Protein AF-A0A1G6Y1T8-F1 (afdb_monomer_lite)

Foldseek 3Di:
DPPVVVVVVVVVVVVVVVVVVVCVVVQVFWDKFKKKKKWWADPLDIDIDMDSDLLVVLVVCLVCLLVLIQIFAMDMDIDTHGPDPPCVVVVNVVRRVVVVVVCVVQDDSVLRVLLSVLSPQFADQQCLVVLVVLVVVCVVPLDPQSLQLSLQLLSLLVSLSHRHPVSSVVVNVVSVVSCVVNVVPFDDDDPQKAKKKKKWKDAVPDPDIDMDMDSDNSVRVSVVLVCLLVRIDMRGIGMHMDGHDPPDDPVVVVVVVVVVNCVSCDPVVVVSSVVSLPGQHSRDPVSLVVSCVVRDHPSSNSSSSSSCSSNND

Organism: Peptococcus niger (NCBI:txid2741)

pLDDT: mean 87.47, std 12.53, range [40.31, 98.25]

Structure (mmCIF, N/CA/C/O backbone):
data_AF-A0A1G6Y1T8-F1
#
_entry.id   AF-A0A1G6Y1T8-F1
#
loop_
_atom_site.group_PDB
_atom_site.id
_atom_site.type_symbol
_atom_site.label_atom_id
_atom_site.label_alt_id
_atom_site.label_comp_id
_atom_site.label_asym_id
_atom_site.label_entity_id
_atom_site.label_seq_id
_atom_site.pdbx_PDB_ins_code
_atom_site.Cartn_x
_atom_site.Cartn_y
_atom_site.Cartn_z
_atom_site.occupancy
_atom_site.B_iso_or_equiv
_atom_site.auth_seq_id
_atom_site.auth_comp_id
_atom_site.auth_asym_id
_atom_site.auth_atom_id
_atom_site.pdbx_PDB_model_num
ATOM 1 N N . MET A 1 1 ? 8.080 4.596 -53.808 1.00 42.91 1 MET A N 1
ATOM 2 C CA . MET A 1 1 ? 7.526 5.948 -53.547 1.00 42.91 1 MET A CA 1
ATOM 3 C C . MET A 1 1 ? 6.924 6.085 -52.141 1.00 42.91 1 MET A C 1
ATOM 5 O O . MET A 1 1 ? 6.236 7.057 -51.889 1.00 42.91 1 MET A O 1
ATOM 9 N N . THR A 1 2 ? 7.210 5.172 -51.208 1.00 45.62 2 THR A N 1
ATOM 10 C CA . THR A 1 2 ? 6.622 5.144 -49.854 1.00 45.62 2 THR A CA 1
ATOM 11 C C . THR A 1 2 ? 7.546 5.690 -48.757 1.00 45.62 2 THR A C 1
ATOM 13 O O . THR A 1 2 ? 7.057 6.113 -47.715 1.00 45.62 2 THR A O 1
ATOM 16 N N . ASP A 1 3 ? 8.859 5.780 -48.995 1.00 41.22 3 ASP A N 1
ATOM 17 C CA . ASP A 1 3 ? 9.805 6.279 -47.981 1.00 41.22 3 ASP A CA 1
ATOM 18 C C . ASP A 1 3 ? 9.768 7.799 -47.796 1.00 41.22 3 ASP A C 1
ATOM 20 O O . ASP A 1 3 ? 9.971 8.282 -46.685 1.00 41.22 3 ASP A O 1
ATOM 24 N N . SER A 1 4 ? 9.457 8.564 -48.850 1.00 40.84 4 SER A N 1
ATOM 25 C CA . SER A 1 4 ? 9.482 10.033 -48.818 1.00 40.84 4 SER A CA 1
ATOM 26 C C . SER A 1 4 ? 8.299 10.665 -48.083 1.00 40.84 4 SER A C 1
ATOM 28 O O . SER A 1 4 ? 8.416 11.799 -47.633 1.00 40.84 4 SER A O 1
ATOM 30 N N . GLU A 1 5 ? 7.160 9.975 -47.962 1.00 40.31 5 GLU A N 1
ATOM 31 C CA . GLU A 1 5 ? 6.001 10.467 -47.195 1.00 40.31 5 GLU A CA 1
ATOM 32 C C . GLU A 1 5 ? 6.142 10.171 -45.698 1.00 40.31 5 GLU A C 1
ATOM 34 O O . GLU A 1 5 ? 5.844 11.039 -44.877 1.00 40.31 5 GLU A O 1
ATOM 39 N N . SER A 1 6 ? 6.708 9.011 -45.336 1.00 46.09 6 SER A N 1
ATOM 40 C CA . SER A 1 6 ? 6.996 8.651 -43.941 1.00 46.09 6 SER A CA 1
ATOM 41 C C . SER A 1 6 ? 8.039 9.578 -43.303 1.00 46.09 6 SER A C 1
ATOM 43 O O . SER A 1 6 ? 7.875 9.985 -42.154 1.00 46.09 6 SER A O 1
ATOM 45 N N . THR A 1 7 ? 9.088 9.975 -44.039 1.00 43.72 7 THR A N 1
ATOM 46 C CA . THR A 1 7 ? 10.083 10.946 -43.533 1.00 43.72 7 THR A CA 1
ATOM 47 C C . THR A 1 7 ? 9.497 12.352 -43.399 1.00 43.72 7 THR A C 1
ATOM 49 O O . THR A 1 7 ? 9.837 13.077 -42.467 1.00 43.72 7 THR A O 1
ATOM 52 N N . ARG A 1 8 ? 8.589 12.749 -44.301 1.00 42.28 8 ARG A N 1
ATOM 53 C CA . ARG A 1 8 ? 7.951 14.078 -44.282 1.00 42.28 8 ARG A CA 1
ATOM 54 C C . ARG A 1 8 ? 6.924 14.222 -43.159 1.00 42.28 8 ARG A C 1
ATOM 56 O O . ARG A 1 8 ? 6.782 15.322 -42.634 1.00 42.28 8 ARG A O 1
ATOM 63 N N . SER A 1 9 ? 6.236 13.136 -42.793 1.00 48.56 9 SER A N 1
ATOM 64 C CA . SER A 1 9 ? 5.359 13.089 -41.616 1.00 48.56 9 SER A CA 1
ATOM 65 C C . SER A 1 9 ? 6.170 13.205 -40.325 1.00 48.56 9 SER A C 1
ATOM 67 O O . SER A 1 9 ? 5.891 14.086 -39.521 1.00 48.56 9 SER A O 1
ATOM 69 N N . GLY A 1 10 ? 7.254 12.430 -40.184 1.00 52.09 10 GLY A N 1
ATOM 70 C CA . GLY A 1 10 ? 8.127 12.504 -39.005 1.00 52.09 10 GLY A CA 1
ATOM 71 C C . GLY A 1 10 ? 8.791 13.875 -38.812 1.00 52.09 10 GLY A C 1
ATOM 72 O O . GLY A 1 10 ? 8.912 14.347 -37.688 1.00 52.09 10 GLY A O 1
ATOM 73 N N . LEU A 1 11 ? 9.163 14.566 -39.898 1.00 54.12 11 LEU A N 1
ATOM 74 C CA . LEU A 1 11 ? 9.705 15.933 -39.834 1.00 54.12 11 LEU A CA 1
ATOM 75 C C . LEU A 1 11 ? 8.655 16.979 -39.420 1.00 54.12 11 LEU A C 1
ATOM 77 O O . LEU A 1 11 ? 8.997 17.941 -38.734 1.00 54.12 11 LEU A O 1
ATOM 81 N N . LYS A 1 12 ? 7.387 16.799 -39.815 1.00 56.16 12 LYS A N 1
ATOM 82 C CA . LYS A 1 12 ? 6.279 17.662 -39.379 1.00 56.16 12 LYS A CA 1
ATOM 83 C C . LYS A 1 12 ? 5.944 17.449 -37.907 1.00 56.16 12 LYS A C 1
ATOM 85 O O . LYS A 1 12 ? 5.754 18.432 -37.203 1.00 56.16 12 LYS A O 1
ATOM 90 N N . ASP A 1 13 ? 5.936 16.206 -37.437 1.00 53.34 13 ASP A N 1
ATOM 91 C CA . ASP A 1 13 ? 5.654 15.892 -36.032 1.00 53.34 13 ASP A CA 1
ATOM 92 C C . ASP A 1 13 ? 6.750 16.431 -35.099 1.00 53.34 13 ASP A C 1
ATOM 94 O O . ASP A 1 13 ? 6.451 16.954 -34.026 1.00 53.34 13 ASP A O 1
ATOM 98 N N . VAL A 1 14 ? 8.017 16.397 -35.531 1.00 66.38 14 VAL A N 1
ATOM 99 C CA . VAL A 1 14 ? 9.135 17.017 -34.797 1.00 66.38 14 VAL A CA 1
ATOM 100 C C . VAL A 1 14 ? 9.013 18.543 -34.767 1.00 66.38 14 VAL A C 1
ATOM 102 O O . VAL A 1 14 ? 9.241 19.144 -33.721 1.00 66.38 14 VAL A O 1
ATOM 105 N N . ALA A 1 15 ? 8.622 19.175 -35.878 1.00 64.75 15 ALA A N 1
ATOM 106 C CA . ALA A 1 15 ? 8.394 20.620 -35.919 1.00 64.75 15 ALA A CA 1
ATOM 107 C C . ALA A 1 15 ? 7.234 21.039 -34.999 1.00 64.75 15 ALA A C 1
ATOM 109 O O . ALA A 1 15 ? 7.406 21.938 -34.187 1.00 64.75 15 ALA A O 1
ATOM 110 N N . ILE A 1 16 ? 6.107 20.319 -35.037 1.00 65.50 16 ILE A N 1
ATOM 111 C CA . ILE A 1 16 ? 4.958 20.555 -34.148 1.00 65.50 16 ILE A CA 1
ATOM 112 C C . ILE A 1 16 ? 5.350 20.353 -32.677 1.00 65.50 16 ILE A C 1
ATOM 114 O O . ILE A 1 16 ? 4.952 21.136 -31.822 1.00 65.50 16 ILE A O 1
ATOM 118 N N . THR A 1 17 ? 6.156 19.333 -32.367 1.00 62.06 17 THR A N 1
ATOM 119 C CA . THR A 1 17 ? 6.634 19.085 -30.997 1.00 62.06 17 THR A CA 1
ATOM 120 C C . THR A 1 17 ? 7.538 20.217 -30.505 1.00 62.06 17 THR A C 1
ATOM 122 O O . THR A 1 17 ? 7.376 20.674 -29.376 1.00 62.06 17 THR A O 1
ATOM 125 N N . ASN A 1 18 ? 8.447 20.708 -31.353 1.00 68.69 18 ASN A N 1
ATOM 126 C CA . ASN A 1 18 ? 9.307 21.845 -31.024 1.00 68.69 18 ASN A CA 1
ATOM 127 C C . ASN A 1 18 ? 8.507 23.141 -30.850 1.00 68.69 18 ASN A C 1
ATOM 129 O O . ASN A 1 18 ? 8.784 23.891 -29.919 1.00 68.69 18 ASN A O 1
ATOM 133 N N . ASP A 1 19 ? 7.498 23.382 -31.688 1.00 70.50 19 ASP A N 1
ATOM 134 C CA . ASP A 1 19 ? 6.621 24.548 -31.567 1.00 70.50 19 ASP A CA 1
ATOM 135 C C . ASP A 1 19 ? 5.799 24.483 -30.268 1.00 70.50 19 ASP A C 1
ATOM 137 O O . ASP A 1 19 ? 5.711 25.472 -29.548 1.00 70.50 19 ASP A O 1
ATOM 141 N N . ILE A 1 20 ? 5.270 23.309 -29.896 1.00 67.31 20 ILE A N 1
ATOM 142 C CA . ILE A 1 20 ? 4.578 23.101 -28.610 1.00 67.31 20 ILE A CA 1
ATOM 143 C C . ILE A 1 20 ? 5.531 23.321 -27.428 1.00 67.31 20 ILE A C 1
ATOM 145 O O . ILE A 1 20 ? 5.139 23.946 -26.442 1.00 67.31 20 ILE A O 1
ATOM 149 N N . MET A 1 21 ? 6.780 22.849 -27.517 1.00 64.56 21 MET A N 1
ATOM 150 C CA . MET A 1 21 ? 7.798 23.091 -26.490 1.00 64.56 21 MET A CA 1
ATOM 151 C C . MET A 1 21 ? 8.123 24.582 -26.360 1.00 64.56 21 MET A C 1
ATOM 153 O O . MET A 1 21 ? 8.099 25.101 -25.249 1.00 64.56 21 MET A O 1
ATOM 157 N N . GLN A 1 22 ? 8.323 25.295 -27.472 1.00 69.38 22 GLN A N 1
ATOM 158 C CA . GLN A 1 22 ? 8.552 26.744 -27.462 1.00 69.38 22 GLN A CA 1
ATOM 159 C C . GLN A 1 22 ? 7.346 27.515 -26.916 1.00 69.38 22 GLN A C 1
ATOM 161 O O . GLN A 1 22 ? 7.511 28.432 -26.118 1.00 69.38 22 GLN A O 1
ATOM 166 N N . MET A 1 23 ? 6.122 27.131 -27.286 1.00 68.00 23 MET A N 1
ATOM 167 C CA . MET A 1 23 ? 4.901 27.722 -26.730 1.00 68.00 23 MET A CA 1
ATOM 168 C C . MET A 1 23 ? 4.791 27.465 -25.220 1.00 68.00 23 MET A C 1
ATOM 170 O O . MET A 1 23 ? 4.413 28.365 -24.470 1.00 68.00 23 MET A O 1
ATOM 174 N N . SER A 1 24 ? 5.174 26.274 -24.756 1.00 62.81 24 SER A N 1
ATOM 175 C CA . SER A 1 24 ? 5.255 25.955 -23.328 1.00 62.81 24 SER A CA 1
ATOM 176 C C . SER A 1 24 ? 6.300 26.808 -22.602 1.00 62.81 24 SER A C 1
ATOM 178 O O . SER A 1 24 ? 6.004 27.325 -21.528 1.00 62.81 24 SER A O 1
ATOM 180 N N . GLU A 1 25 ? 7.488 27.000 -23.184 1.00 64.50 25 GLU A N 1
ATOM 181 C CA . GLU A 1 25 ? 8.549 27.870 -22.645 1.00 64.50 25 GLU A CA 1
ATOM 182 C C . GLU A 1 25 ? 8.131 29.348 -22.606 1.00 64.50 25 GLU A C 1
ATOM 184 O O . GLU A 1 25 ? 8.515 30.080 -21.698 1.00 64.50 25 GLU A O 1
ATOM 189 N N . MET A 1 26 ? 7.306 29.785 -23.561 1.00 67.69 26 MET A N 1
ATOM 190 C CA . MET A 1 26 ? 6.745 31.140 -23.626 1.00 67.69 26 MET A CA 1
ATOM 191 C C . MET A 1 26 ? 5.519 31.347 -22.720 1.00 67.69 26 MET A C 1
ATOM 193 O O . MET A 1 26 ? 4.940 32.433 -22.723 1.00 67.69 26 MET A O 1
ATOM 197 N N . GLY A 1 27 ? 5.100 30.329 -21.963 1.00 63.00 27 GLY A N 1
ATOM 198 C CA . GLY A 1 27 ? 3.990 30.432 -21.018 1.00 63.00 27 GLY A CA 1
ATOM 199 C C . GLY A 1 27 ? 2.595 30.453 -21.647 1.00 63.00 27 GLY A C 1
ATOM 200 O O . GLY A 1 27 ? 1.655 30.940 -21.027 1.00 63.00 27 GLY A O 1
ATOM 201 N N . PHE A 1 28 ? 2.431 29.914 -22.862 1.00 66.44 28 PHE A N 1
ATOM 202 C CA . PHE A 1 28 ? 1.119 29.835 -23.527 1.00 66.44 28 PHE A CA 1
ATOM 203 C C . PHE A 1 28 ? 0.142 28.857 -22.866 1.00 66.44 28 PHE A C 1
ATOM 205 O O . PHE A 1 28 ? -1.053 28.904 -23.161 1.00 66.44 28 PHE A O 1
ATOM 212 N N . PHE A 1 29 ? 0.636 27.961 -22.012 1.00 76.25 29 PHE A N 1
ATOM 213 C CA . PHE A 1 29 ? -0.172 26.965 -21.322 1.00 76.25 29 PHE A CA 1
ATOM 214 C C . PHE A 1 29 ? -0.107 27.182 -19.818 1.00 76.25 29 PHE A C 1
ATOM 216 O O . PHE A 1 29 ? 0.971 27.424 -19.273 1.00 76.25 29 PHE A O 1
ATOM 223 N N . ASP A 1 30 ? -1.256 27.045 -19.162 1.00 82.06 30 ASP A N 1
ATOM 224 C CA . ASP A 1 30 ? -1.315 26.981 -17.709 1.00 82.06 30 ASP A CA 1
ATOM 225 C C . ASP A 1 30 ? -0.528 25.762 -17.207 1.00 82.06 30 ASP A C 1
ATOM 227 O O . ASP A 1 30 ? -0.592 24.669 -17.783 1.00 82.06 30 ASP A O 1
ATOM 231 N N . LEU A 1 31 ? 0.195 25.939 -16.104 1.00 84.94 31 LEU A N 1
ATOM 232 C CA . LEU A 1 31 ? 0.834 24.846 -15.385 1.00 84.94 31 LEU A CA 1
ATOM 233 C C . LEU A 1 31 ? -0.221 24.119 -14.551 1.00 84.94 31 LEU A C 1
ATOM 235 O O . LEU A 1 31 ? -0.978 24.740 -13.803 1.00 84.94 31 LEU A O 1
ATOM 239 N N . LEU A 1 32 ? -0.258 22.792 -14.663 1.00 88.88 32 LEU A N 1
ATOM 240 C CA . LEU A 1 32 ? -1.085 21.941 -13.814 1.00 88.88 32 LEU A CA 1
ATOM 241 C C . LEU A 1 32 ? -0.298 21.539 -12.567 1.00 88.88 32 LEU A C 1
ATOM 243 O O . LEU A 1 32 ? 0.546 20.645 -12.616 1.00 88.88 32 LEU A O 1
ATOM 247 N N . LEU A 1 33 ? -0.634 22.149 -11.440 1.00 92.88 33 LEU A N 1
ATOM 248 C CA . LEU A 1 33 ? -0.165 21.734 -10.127 1.00 92.88 33 LEU A CA 1
ATOM 249 C C . LEU A 1 33 ? -1.035 20.605 -9.589 1.00 92.88 33 LEU A C 1
ATOM 251 O O . LEU A 1 33 ? -2.250 20.579 -9.805 1.00 92.88 33 LEU A O 1
ATOM 255 N N . THR A 1 34 ? -0.423 19.669 -8.868 1.00 93.00 34 THR A N 1
ATOM 256 C CA . THR A 1 34 ? -1.141 18.608 -8.155 1.00 93.00 34 THR A CA 1
ATOM 257 C C . THR A 1 34 ? -0.577 18.460 -6.748 1.00 93.00 34 THR A C 1
ATOM 259 O O . THR A 1 34 ? 0.636 18.491 -6.563 1.00 93.00 34 THR A O 1
ATOM 262 N N . ALA A 1 35 ? -1.448 18.273 -5.762 1.00 94.94 35 ALA A N 1
ATOM 263 C CA . ALA A 1 35 ? -1.074 17.907 -4.402 1.00 94.94 35 ALA A CA 1
ATOM 264 C C . ALA A 1 35 ? -1.857 16.670 -3.966 1.00 94.94 35 ALA A C 1
ATOM 266 O O . ALA A 1 35 ? -3.018 16.485 -4.344 1.00 94.94 35 ALA A O 1
ATOM 267 N N . TYR A 1 36 ? -1.210 15.835 -3.164 1.00 94.94 36 TYR A N 1
ATOM 268 C CA . TYR A 1 36 ? -1.743 14.591 -2.632 1.00 94.94 36 TYR A CA 1
ATOM 269 C C . TYR A 1 36 ? -1.651 14.624 -1.111 1.00 94.94 36 TYR A C 1
ATOM 271 O O . TYR A 1 36 ? -0.655 15.098 -0.571 1.00 94.94 36 TYR A O 1
ATOM 279 N N . GLY A 1 37 ? -2.674 14.122 -0.426 1.00 95.31 37 GLY A N 1
ATOM 280 C CA . GLY A 1 37 ? -2.779 14.165 1.025 1.00 95.31 37 GLY A CA 1
ATOM 281 C C . GLY A 1 37 ? -3.301 12.862 1.615 1.00 95.31 37 GLY A C 1
ATOM 282 O O . GLY A 1 37 ? -4.177 12.217 1.042 1.00 95.31 37 GLY A O 1
ATOM 283 N N . THR A 1 38 ? -2.780 12.488 2.779 1.00 95.56 38 THR A N 1
ATOM 284 C CA . THR A 1 38 ? -3.321 11.426 3.635 1.00 95.56 38 THR A CA 1
ATOM 285 C C . THR A 1 38 ? -3.239 11.859 5.093 1.00 95.56 38 THR A C 1
ATOM 287 O O . THR A 1 38 ? -2.366 12.642 5.469 1.00 95.56 38 THR A O 1
ATOM 290 N N . ALA A 1 39 ? -4.103 11.306 5.936 1.00 96.50 39 ALA A N 1
ATOM 291 C CA . ALA A 1 39 ? -4.056 11.511 7.376 1.00 96.50 39 ALA A CA 1
ATOM 292 C C . ALA A 1 39 ? -3.884 10.184 8.115 1.00 96.50 39 ALA A C 1
ATOM 294 O O . ALA A 1 39 ? -4.236 9.131 7.587 1.00 96.50 39 ALA A O 1
ATOM 295 N N . TYR A 1 40 ? -3.352 10.223 9.332 1.00 96.62 40 TYR A N 1
ATOM 296 C CA . TYR A 1 40 ? -3.288 9.079 10.241 1.00 96.62 40 TYR A CA 1
ATOM 297 C C . TYR A 1 40 ? -3.267 9.560 11.695 1.00 96.62 40 TYR A C 1
ATOM 299 O O . TYR A 1 40 ? -3.030 10.735 11.967 1.00 96.62 40 TYR A O 1
ATOM 307 N N . VAL A 1 41 ? -3.544 8.653 12.631 1.00 96.19 41 VAL A N 1
ATOM 308 C CA . VAL A 1 41 ? -3.494 8.951 14.068 1.00 96.19 41 VAL A CA 1
ATOM 309 C C . VAL A 1 41 ? -2.082 8.704 14.587 1.00 96.19 41 VAL A C 1
ATOM 311 O O . VAL A 1 41 ? -1.537 7.622 14.381 1.00 96.19 41 VAL A O 1
ATOM 314 N N . GLU A 1 42 ? -1.510 9.680 15.286 1.00 94.00 42 GLU A N 1
ATOM 315 C CA . GLU A 1 42 ? -0.188 9.597 15.912 1.00 94.00 42 GLU A CA 1
ATOM 316 C C . GLU A 1 42 ? -0.186 10.392 17.218 1.00 94.00 42 GLU A C 1
ATOM 318 O O . GLU A 1 42 ? -0.617 11.542 17.239 1.00 94.00 42 GLU A O 1
ATOM 323 N N . ASN A 1 43 ? 0.302 9.792 18.310 1.00 85.75 43 ASN A N 1
ATOM 324 C CA . ASN A 1 43 ? 0.393 10.439 19.628 1.00 85.75 43 ASN A CA 1
ATOM 325 C C . ASN A 1 43 ? -0.923 11.132 20.060 1.00 85.75 43 ASN A C 1
ATOM 327 O O . ASN A 1 43 ? -0.912 12.296 20.453 1.00 85.75 43 ASN A O 1
ATOM 331 N N . ASP A 1 44 ? -2.062 10.440 19.919 1.00 84.12 44 ASP A N 1
ATOM 332 C CA . ASP A 1 44 ? -3.432 10.935 20.173 1.00 84.12 44 ASP A CA 1
ATOM 333 C C . ASP A 1 44 ? -3.918 12.112 19.295 1.00 84.12 44 ASP A C 1
ATOM 335 O O . ASP A 1 44 ? -5.069 12.553 19.419 1.00 84.12 44 ASP A O 1
ATOM 339 N N . GLY A 1 45 ? -3.084 12.589 18.370 1.00 92.81 45 GLY A N 1
ATOM 340 C CA . GLY A 1 45 ? -3.394 13.613 17.377 1.00 92.81 45 GLY A CA 1
ATOM 341 C C . GLY A 1 45 ? -3.646 13.046 15.978 1.00 92.81 45 GLY A C 1
ATOM 342 O O . GLY A 1 45 ? -3.455 11.857 15.719 1.00 92.81 45 GLY A O 1
ATOM 343 N N . ILE A 1 46 ? -4.082 13.918 15.065 1.00 95.44 46 ILE A N 1
ATOM 344 C CA . ILE A 1 46 ? -4.166 13.611 13.631 1.00 95.44 46 ILE A CA 1
ATOM 345 C C . ILE A 1 46 ? -2.963 14.245 12.938 1.00 95.44 46 ILE A C 1
ATOM 347 O O . ILE A 1 46 ? -2.826 15.469 12.930 1.00 95.44 46 ILE A O 1
ATOM 351 N N . SER A 1 47 ? -2.118 13.405 12.351 1.00 96.56 47 SER A N 1
ATOM 352 C CA . SER A 1 47 ? -1.005 13.810 11.498 1.00 96.56 47 SER A CA 1
ATOM 353 C C . SER A 1 47 ? -1.473 13.845 10.044 1.00 96.56 47 SER A C 1
ATOM 355 O O . SER A 1 47 ? -2.117 12.907 9.569 1.00 96.56 47 SER A O 1
ATOM 357 N N . TYR A 1 48 ? -1.134 14.919 9.330 1.00 95.69 48 TYR A N 1
ATOM 358 C CA . TYR A 1 48 ? -1.433 15.099 7.909 1.00 95.69 48 TYR A CA 1
ATOM 359 C C . TYR A 1 48 ? -0.129 15.068 7.120 1.00 95.69 48 TYR A C 1
ATOM 361 O O . TYR A 1 48 ? 0.792 15.831 7.404 1.00 95.69 48 TYR A O 1
ATOM 369 N N . LEU A 1 49 ? -0.060 14.194 6.122 1.00 96.00 49 LEU A N 1
ATOM 370 C CA . LEU A 1 49 ? 1.042 14.137 5.171 1.00 96.00 49 LEU A CA 1
ATOM 371 C C . LEU A 1 49 ? 0.547 14.657 3.835 1.00 96.00 49 LEU A C 1
ATOM 373 O O . LEU A 1 49 ? -0.439 14.148 3.304 1.00 96.00 49 LEU A O 1
ATOM 377 N N . VAL A 1 50 ? 1.248 15.654 3.307 1.00 96.31 50 VAL A N 1
ATOM 378 C CA . VAL A 1 50 ? 0.945 16.282 2.025 1.00 96.31 50 VAL A CA 1
ATOM 379 C C . VAL A 1 50 ? 2.205 16.310 1.172 1.00 96.31 50 VAL A C 1
ATOM 381 O O . VAL A 1 50 ? 3.302 16.519 1.687 1.00 96.31 50 VAL A O 1
ATOM 384 N N . SER A 1 51 ? 2.059 16.058 -0.126 1.00 94.94 51 SER A N 1
ATOM 385 C CA . SER A 1 51 ? 3.156 16.164 -1.082 1.00 94.94 51 SER A CA 1
ATOM 386 C C . SER A 1 51 ? 2.650 16.430 -2.495 1.00 94.94 51 SER A C 1
ATOM 388 O O . SER A 1 51 ? 1.645 15.859 -2.920 1.00 94.94 51 SER A O 1
ATOM 390 N N . ALA A 1 52 ? 3.404 17.208 -3.267 1.00 93.44 52 ALA A N 1
ATOM 391 C CA . ALA A 1 52 ? 3.299 17.267 -4.723 1.00 93.44 52 ALA A CA 1
ATOM 392 C C . ALA A 1 52 ? 3.644 15.929 -5.409 1.00 93.44 52 ALA A C 1
ATOM 394 O O . ALA A 1 52 ? 3.214 15.658 -6.532 1.00 93.44 52 ALA A O 1
ATOM 395 N N . ASN A 1 53 ? 4.425 15.070 -4.742 1.00 92.25 53 ASN A N 1
ATOM 396 C CA . ASN A 1 53 ? 4.910 13.812 -5.291 1.00 92.25 53 ASN A CA 1
ATOM 397 C C . ASN A 1 53 ? 4.135 12.615 -4.719 1.00 92.25 53 ASN A C 1
ATOM 399 O O . ASN A 1 53 ? 4.424 12.117 -3.629 1.00 92.25 53 ASN A O 1
ATOM 403 N N . ASN A 1 54 ? 3.179 12.105 -5.499 1.00 89.62 54 ASN A N 1
ATOM 404 C CA . ASN A 1 54 ? 2.382 10.944 -5.099 1.00 89.62 54 ASN A CA 1
ATOM 405 C C . ASN A 1 54 ? 3.222 9.679 -4.874 1.00 89.62 54 ASN A C 1
ATOM 407 O O . ASN A 1 54 ? 2.843 8.828 -4.077 1.00 89.62 54 ASN A O 1
ATOM 411 N N . ASP A 1 55 ? 4.348 9.533 -5.574 1.00 87.94 55 ASP A N 1
ATOM 412 C CA . ASP A 1 55 ? 5.189 8.342 -5.467 1.00 87.94 55 ASP A CA 1
ATOM 413 C C . ASP A 1 55 ? 5.809 8.232 -4.069 1.00 87.94 55 ASP A C 1
ATOM 415 O O . ASP A 1 55 ? 5.714 7.192 -3.412 1.00 87.94 55 ASP A O 1
ATOM 419 N N . ILE A 1 56 ? 6.334 9.365 -3.593 1.00 91.00 56 ILE A N 1
ATOM 420 C CA . ILE A 1 56 ? 6.863 9.539 -2.239 1.00 91.00 56 ILE A CA 1
ATOM 421 C C . ILE A 1 56 ? 5.744 9.343 -1.209 1.00 91.00 56 ILE A C 1
ATOM 423 O O . ILE A 1 56 ? 5.928 8.613 -0.235 1.00 91.00 56 ILE A O 1
ATOM 427 N N . LEU A 1 57 ? 4.562 9.933 -1.430 1.00 93.06 57 LEU A N 1
ATOM 428 C CA . LEU A 1 57 ? 3.427 9.771 -0.514 1.00 93.06 57 LEU A CA 1
ATO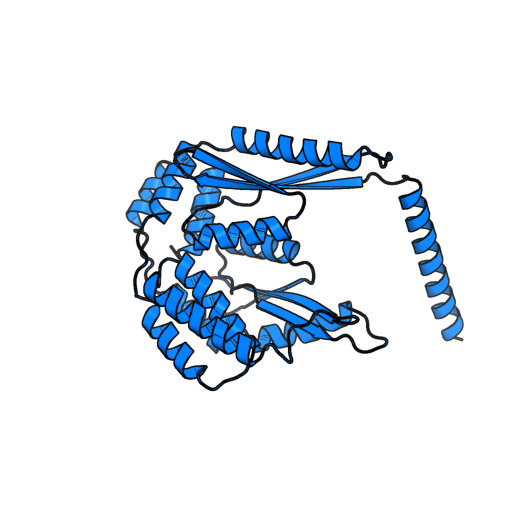M 429 C C . LEU A 1 57 ? 3.031 8.293 -0.357 1.00 93.06 57 LEU A C 1
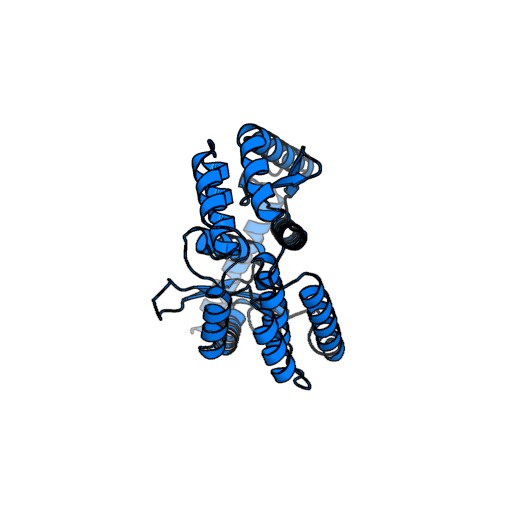ATOM 431 O O . LEU A 1 57 ? 2.863 7.810 0.763 1.00 93.06 57 LEU A O 1
ATOM 435 N N . CYS A 1 58 ? 2.939 7.558 -1.467 1.00 89.81 58 CYS A N 1
ATOM 436 C CA . CYS A 1 58 ? 2.604 6.136 -1.467 1.00 89.81 58 CYS A CA 1
ATOM 437 C C . CYS A 1 58 ? 3.648 5.286 -0.718 1.00 89.81 58 CYS A C 1
ATOM 439 O O . CYS A 1 58 ? 3.280 4.350 -0.003 1.00 89.81 58 CYS A O 1
ATOM 441 N N . GLU A 1 59 ? 4.941 5.609 -0.839 1.00 90.81 59 GLU A N 1
ATOM 442 C CA . GLU A 1 59 ? 6.014 4.960 -0.066 1.00 90.81 59 GLU A CA 1
ATOM 443 C C . GLU A 1 59 ? 5.863 5.192 1.435 1.00 90.81 59 GLU A C 1
ATOM 445 O O . GLU A 1 59 ? 5.899 4.235 2.215 1.00 90.81 59 GLU A O 1
ATOM 450 N N . TYR A 1 60 ? 5.618 6.439 1.843 1.00 94.31 60 TYR A N 1
ATOM 451 C CA . TYR A 1 60 ? 5.367 6.762 3.245 1.00 94.31 60 TYR A CA 1
ATOM 452 C C . TYR A 1 60 ? 4.137 6.035 3.789 1.00 94.31 60 TYR A C 1
ATOM 454 O O . TYR A 1 60 ? 4.185 5.503 4.896 1.00 94.31 60 TYR A O 1
ATOM 462 N N . MET A 1 61 ? 3.054 5.939 3.016 1.00 93.62 61 MET A N 1
ATOM 463 C CA . MET A 1 61 ? 1.848 5.217 3.432 1.00 93.62 61 MET A CA 1
ATOM 464 C C . MET A 1 61 ? 2.097 3.722 3.654 1.00 93.62 61 MET A C 1
ATOM 466 O O . MET A 1 61 ? 1.586 3.155 4.619 1.00 93.62 61 MET A O 1
ATOM 470 N N . MET A 1 62 ? 2.885 3.073 2.792 1.00 91.69 62 MET A N 1
ATOM 471 C CA . MET A 1 62 ? 3.312 1.683 3.004 1.00 91.69 62 MET A CA 1
ATOM 472 C C . MET A 1 62 ? 4.136 1.540 4.285 1.00 91.69 62 MET A C 1
ATOM 474 O O . MET A 1 62 ? 3.836 0.673 5.105 1.00 91.69 62 MET A O 1
ATOM 478 N N . ALA A 1 63 ? 5.103 2.432 4.510 1.00 94.94 63 ALA A N 1
ATOM 479 C CA . ALA A 1 63 ? 5.919 2.421 5.722 1.00 94.94 63 ALA A CA 1
ATOM 480 C C . ALA A 1 63 ? 5.093 2.671 6.999 1.00 94.94 63 ALA A C 1
ATOM 482 O O . ALA A 1 63 ? 5.363 2.075 8.040 1.00 94.94 63 ALA A O 1
ATOM 483 N N . LEU A 1 64 ? 4.070 3.529 6.935 1.00 96.06 64 LEU A N 1
ATOM 484 C CA . LEU A 1 64 ? 3.138 3.762 8.039 1.00 96.06 64 LEU A CA 1
ATOM 485 C C . LEU A 1 64 ? 2.324 2.508 8.368 1.00 96.06 64 LEU A C 1
ATOM 487 O O . LEU A 1 64 ? 2.232 2.135 9.535 1.00 96.06 64 LEU A O 1
ATOM 491 N N . ARG A 1 65 ? 1.780 1.830 7.351 1.00 95.00 65 ARG A N 1
ATOM 492 C CA . ARG A 1 65 ? 1.027 0.577 7.529 1.00 95.00 65 ARG A CA 1
ATOM 493 C C . ARG A 1 65 ? 1.892 -0.516 8.142 1.00 95.00 65 ARG A C 1
ATOM 495 O O . ARG A 1 65 ? 1.447 -1.208 9.051 1.00 95.00 65 ARG A O 1
ATOM 502 N N . GLU A 1 66 ? 3.141 -0.625 7.699 1.00 94.88 66 GLU A N 1
ATOM 503 C CA . GLU A 1 66 ? 4.116 -1.545 8.286 1.00 94.88 66 GLU A CA 1
ATOM 504 C C . GLU A 1 66 ? 4.398 -1.225 9.767 1.00 94.88 66 GLU A C 1
ATOM 506 O O . GLU A 1 66 ? 4.563 -2.123 10.583 1.00 94.88 66 GLU A O 1
ATOM 511 N N . LYS A 1 67 ? 4.384 0.051 10.160 1.00 94.75 67 LYS A N 1
ATOM 512 C CA . LYS A 1 67 ? 4.507 0.467 11.568 1.00 94.75 67 LYS A CA 1
ATOM 513 C C . LYS A 1 67 ? 3.214 0.304 12.383 1.00 94.75 67 LYS A C 1
ATOM 515 O O . LYS A 1 67 ? 3.197 0.671 13.552 1.00 94.75 67 LYS A O 1
ATOM 520 N N . GLY A 1 68 ? 2.142 -0.224 11.790 1.00 93.88 68 GLY A N 1
ATOM 521 C CA . GLY A 1 68 ? 0.853 -0.423 12.456 1.00 93.88 68 GLY A CA 1
ATOM 522 C C . GLY A 1 68 ? -0.064 0.804 12.460 1.00 93.88 68 GLY A C 1
ATOM 523 O O . GLY A 1 68 ? -1.098 0.781 13.122 1.00 93.88 68 GLY A O 1
ATOM 524 N N . PHE A 1 69 ? 0.267 1.863 11.717 1.00 96.00 69 PHE A N 1
ATOM 525 C CA . PHE A 1 69 ? -0.637 2.997 11.526 1.00 96.00 69 PHE A CA 1
ATOM 526 C C . PHE A 1 69 ? -1.674 2.711 10.438 1.00 96.00 69 PHE A C 1
ATOM 528 O O . PHE A 1 69 ? -1.480 1.872 9.557 1.00 96.00 69 PHE A O 1
ATOM 535 N N . THR A 1 70 ? -2.765 3.476 10.459 1.00 95.38 70 THR A N 1
ATOM 536 C CA . THR A 1 70 ? -3.854 3.376 9.483 1.00 95.38 70 THR A CA 1
ATOM 537 C C . THR A 1 70 ? -4.003 4.666 8.673 1.00 95.38 70 THR A C 1
ATOM 539 O O . THR A 1 70 ? -4.966 5.405 8.898 1.00 95.38 70 THR A O 1
ATOM 542 N N . PRO A 1 71 ? -3.080 4.980 7.736 1.00 95.56 71 PRO A N 1
ATOM 543 C CA . PRO A 1 71 ? -3.270 6.103 6.826 1.00 95.56 71 PRO A CA 1
ATOM 544 C C . PRO A 1 71 ? -4.572 5.975 6.028 1.00 95.56 71 PRO A C 1
ATOM 546 O O . PRO A 1 71 ? -4.930 4.883 5.571 1.00 95.56 71 PRO A O 1
ATOM 549 N N . THR A 1 72 ? -5.281 7.088 5.871 1.00 93.75 72 THR A N 1
ATOM 550 C CA . THR A 1 72 ? -6.511 7.180 5.079 1.00 93.75 72 THR A CA 1
ATOM 551 C C . THR A 1 72 ? -6.246 6.958 3.586 1.00 93.75 72 THR A C 1
ATOM 553 O O . THR A 1 72 ? -5.107 6.799 3.152 1.00 93.75 72 THR A O 1
ATOM 556 N N . SER A 1 73 ? -7.303 6.927 2.771 1.00 88.00 73 SER A N 1
ATOM 557 C CA . SER A 1 73 ? -7.120 6.959 1.312 1.00 88.00 73 SER A CA 1
ATOM 558 C C . SER A 1 73 ? -6.518 8.299 0.878 1.00 88.00 73 SER A C 1
ATOM 560 O O . SER A 1 73 ? -6.760 9.317 1.526 1.00 88.00 73 SER A O 1
ATOM 562 N N . VAL A 1 74 ? -5.762 8.303 -0.223 1.00 89.81 74 VAL A N 1
ATOM 563 C CA . VAL A 1 74 ? -5.181 9.535 -0.773 1.00 89.81 74 VAL A CA 1
ATOM 564 C C . VAL A 1 74 ? -6.283 10.464 -1.286 1.00 89.81 74 VAL A C 1
ATOM 566 O O . VAL A 1 74 ? -7.110 10.072 -2.112 1.00 89.81 74 VAL A O 1
ATOM 569 N N . ILE A 1 75 ? -6.256 11.717 -0.841 1.00 90.69 75 ILE A N 1
ATOM 570 C CA . ILE A 1 75 ? -6.999 12.826 -1.443 1.00 90.69 75 ILE A CA 1
ATOM 571 C C . ILE A 1 75 ? -6.053 13.543 -2.403 1.00 90.69 75 ILE A C 1
ATOM 573 O O . ILE A 1 75 ? -4.892 13.762 -2.077 1.00 90.69 75 ILE A O 1
ATOM 577 N N . SER A 1 76 ? -6.531 13.916 -3.590 1.00 91.94 76 SER A N 1
ATOM 578 C CA . SER A 1 76 ? -5.739 14.667 -4.569 1.00 91.94 76 SER A CA 1
ATOM 579 C C . SER A 1 76 ? -6.456 15.935 -5.011 1.00 91.94 76 SER A C 1
ATOM 581 O O . SER A 1 76 ? -7.658 15.898 -5.295 1.00 91.94 76 SER A O 1
ATOM 583 N N . ARG A 1 77 ? -5.726 17.040 -5.145 1.00 94.19 77 ARG A N 1
ATOM 584 C CA . ARG A 1 77 ? -6.233 18.304 -5.691 1.00 94.19 77 ARG A CA 1
ATOM 585 C C . ARG A 1 77 ? -5.349 18.781 -6.826 1.00 94.19 77 ARG A C 1
ATOM 587 O O . ARG A 1 77 ? -4.139 18.594 -6.796 1.00 94.19 77 ARG A O 1
ATOM 594 N N . GLN A 1 78 ? -5.989 19.373 -7.824 1.00 93.06 78 GLN A N 1
ATOM 595 C CA . GLN A 1 78 ? -5.345 19.915 -9.009 1.00 93.06 78 GLN A CA 1
ATOM 596 C C . GLN A 1 78 ? -5.683 21.394 -9.138 1.00 93.06 78 GLN A C 1
ATOM 598 O O . GLN A 1 78 ? -6.821 21.790 -8.875 1.00 93.06 78 GLN A O 1
ATOM 603 N N . ARG A 1 79 ? -4.704 22.196 -9.550 1.00 91.69 79 ARG A N 1
ATOM 604 C CA . ARG A 1 79 ? -4.867 23.630 -9.795 1.00 91.69 79 ARG A CA 1
ATOM 605 C C . ARG A 1 79 ? -4.141 24.002 -11.077 1.00 91.69 79 ARG A C 1
ATOM 607 O O . ARG A 1 79 ? -2.965 23.694 -11.222 1.00 91.69 79 ARG A O 1
ATOM 614 N N . PHE A 1 80 ? -4.845 24.672 -11.979 1.00 90.69 80 PHE A N 1
ATOM 615 C CA . PHE A 1 80 ? -4.220 25.330 -13.119 1.00 90.69 80 PHE A CA 1
ATOM 616 C C . PHE A 1 80 ? -3.774 26.722 -12.688 1.00 90.69 80 PHE A C 1
ATOM 618 O O . PHE A 1 80 ? -4.572 27.462 -12.109 1.00 90.69 80 PHE A O 1
ATOM 625 N N . ILE A 1 81 ? -2.513 27.056 -12.943 1.00 87.75 81 ILE A N 1
ATOM 626 C CA . ILE A 1 81 ? -1.971 28.394 -12.716 1.00 87.75 81 ILE A CA 1
ATOM 627 C C . ILE A 1 81 ? -1.391 28.943 -14.020 1.00 87.75 81 ILE A C 1
ATOM 629 O O . ILE A 1 81 ? -0.849 28.169 -14.810 1.00 87.75 81 ILE A O 1
ATOM 633 N N . PRO A 1 82 ? -1.435 30.264 -14.243 1.00 84.25 82 PRO A N 1
ATOM 634 C CA . PRO A 1 82 ? -0.688 30.872 -15.333 1.00 84.25 82 PRO A CA 1
ATOM 635 C C . PRO A 1 82 ? 0.802 30.534 -15.216 1.00 84.25 82 PRO A C 1
ATOM 637 O O . PRO A 1 82 ? 1.363 30.575 -14.118 1.00 84.25 82 PRO A O 1
ATOM 640 N N . ASN A 1 83 ? 1.461 30.239 -16.337 1.00 77.94 83 ASN A N 1
ATOM 641 C CA . ASN A 1 83 ? 2.904 29.998 -16.369 1.00 77.94 83 ASN A CA 1
ATOM 642 C C . ASN A 1 83 ? 3.680 31.327 -16.283 1.00 77.94 83 ASN A C 1
ATOM 644 O O . ASN A 1 83 ? 4.240 31.823 -17.261 1.00 77.94 83 ASN A O 1
ATOM 648 N N . LEU A 1 84 ? 3.640 31.943 -15.101 1.00 77.50 84 LEU A N 1
ATOM 649 C CA . LEU A 1 84 ? 4.392 33.144 -14.756 1.00 77.50 84 LEU A CA 1
ATOM 650 C C . LEU A 1 84 ? 5.655 32.741 -13.991 1.00 77.50 84 LEU A C 1
ATOM 652 O O . LEU A 1 84 ? 5.618 31.939 -13.058 1.00 77.50 84 LEU A O 1
ATOM 656 N N . THR A 1 85 ? 6.796 33.311 -14.373 1.00 68.19 85 THR A N 1
ATOM 657 C CA . THR A 1 85 ? 8.080 32.980 -13.749 1.00 68.19 85 THR A CA 1
ATOM 658 C C . THR A 1 85 ? 8.060 33.280 -12.247 1.00 68.19 85 THR A C 1
ATOM 660 O O . THR A 1 85 ? 7.793 34.408 -11.836 1.00 68.19 85 THR A O 1
ATOM 663 N N . GLY A 1 86 ? 8.401 32.278 -11.432 1.00 77.88 86 GLY A N 1
ATOM 664 C CA . GLY A 1 86 ? 8.639 32.437 -9.993 1.00 77.88 86 GLY A CA 1
ATOM 665 C C . GLY A 1 86 ? 7.407 32.325 -9.089 1.00 77.88 86 GLY A C 1
ATOM 666 O O . GLY A 1 86 ? 7.549 32.506 -7.883 1.00 77.88 86 GLY A O 1
ATOM 667 N N . THR A 1 87 ? 6.217 32.024 -9.622 1.00 83.94 87 THR A N 1
ATOM 668 C CA . THR A 1 87 ? 5.011 31.814 -8.795 1.00 83.94 87 THR A CA 1
ATOM 669 C C . THR A 1 87 ? 4.728 30.345 -8.488 1.00 83.94 87 THR A C 1
ATOM 671 O O . THR A 1 87 ? 4.020 30.069 -7.526 1.00 83.94 87 THR A O 1
ATOM 674 N N . GLU A 1 88 ? 5.293 29.411 -9.261 1.00 87.94 88 GLU A N 1
ATOM 675 C CA . GLU A 1 88 ? 5.015 27.968 -9.168 1.00 87.94 88 GLU A CA 1
ATOM 676 C C . GLU A 1 88 ? 5.213 27.405 -7.756 1.00 87.94 88 GLU A C 1
ATOM 678 O O . GLU A 1 88 ? 4.311 26.771 -7.222 1.00 87.94 88 GLU A O 1
ATOM 683 N N . GLU A 1 89 ? 6.357 27.681 -7.125 1.00 90.12 89 GLU A N 1
ATOM 684 C CA . GLU A 1 89 ? 6.680 27.158 -5.791 1.00 90.12 89 GLU A CA 1
ATOM 685 C C . GLU A 1 89 ? 5.694 27.656 -4.723 1.00 90.12 89 GLU A C 1
ATOM 687 O O . GLU A 1 89 ? 5.202 26.872 -3.913 1.00 90.12 89 GLU A O 1
ATOM 692 N N . ASN A 1 90 ? 5.341 28.946 -4.762 1.00 91.81 90 ASN A N 1
ATOM 693 C CA . ASN A 1 90 ? 4.383 29.534 -3.825 1.00 91.81 90 ASN A CA 1
ATOM 694 C C . ASN A 1 90 ? 2.967 28.986 -4.044 1.00 91.81 90 ASN A C 1
ATOM 696 O O . ASN A 1 90 ? 2.267 28.678 -3.081 1.00 91.81 90 ASN A O 1
ATOM 700 N N . GLU A 1 91 ? 2.545 28.840 -5.301 1.00 93.88 91 GLU A N 1
ATOM 701 C CA . GLU A 1 91 ? 1.244 28.264 -5.648 1.00 93.88 91 GLU A CA 1
ATOM 702 C C . GLU A 1 91 ? 1.156 26.780 -5.276 1.00 93.88 91 GLU A C 1
ATOM 704 O O . GLU A 1 91 ? 0.116 26.327 -4.792 1.00 93.88 91 GLU A O 1
ATOM 709 N N . GLN A 1 92 ? 2.249 26.031 -5.440 1.00 94.75 92 GLN A N 1
ATOM 710 C CA . GLN A 1 92 ? 2.344 24.638 -5.016 1.00 94.75 92 GLN A CA 1
ATOM 711 C C . GLN A 1 92 ? 2.264 24.529 -3.492 1.00 94.75 92 GLN A C 1
ATOM 713 O O . GLN A 1 92 ? 1.451 23.756 -2.989 1.00 94.75 92 GLN A O 1
ATOM 718 N N . ALA A 1 93 ? 3.025 25.339 -2.751 1.00 94.62 93 ALA A N 1
ATOM 719 C CA . ALA A 1 93 ? 2.965 25.372 -1.290 1.00 94.62 93 ALA A CA 1
ATOM 720 C C . ALA A 1 93 ? 1.565 25.762 -0.782 1.00 94.62 93 ALA A C 1
ATOM 722 O O . ALA A 1 93 ? 1.057 25.168 0.170 1.00 94.62 93 ALA A O 1
ATOM 723 N N . GLN A 1 94 ? 0.899 26.714 -1.445 1.00 96.06 94 GLN A N 1
ATOM 724 C CA . GLN A 1 94 ? -0.475 27.085 -1.112 1.00 96.06 94 GLN A CA 1
ATOM 725 C C . GLN A 1 94 ? -1.453 25.938 -1.397 1.00 96.06 94 GLN A C 1
ATOM 727 O O . GLN A 1 94 ? -2.318 25.660 -0.573 1.00 96.06 94 GLN A O 1
ATOM 732 N N . LEU A 1 95 ? -1.316 25.243 -2.531 1.00 96.50 95 LEU A N 1
ATOM 733 C CA . LEU A 1 95 ? -2.141 24.076 -2.850 1.00 96.50 95 LEU A CA 1
ATOM 734 C C . LEU A 1 95 ? -1.965 22.950 -1.815 1.00 96.50 95 LEU A C 1
ATOM 736 O O . LEU A 1 95 ? -2.949 22.318 -1.428 1.00 96.50 95 LEU A O 1
ATOM 740 N N . GLU A 1 96 ? -0.735 22.716 -1.352 1.00 96.56 96 GLU A N 1
ATOM 741 C CA . GLU A 1 96 ? -0.425 21.753 -0.289 1.00 96.56 96 GLU A CA 1
ATOM 742 C C . GLU A 1 96 ? -1.008 22.167 1.074 1.00 96.56 96 GLU A C 1
ATOM 744 O O . GLU A 1 96 ? -1.528 21.335 1.822 1.00 96.56 96 GLU A O 1
ATOM 749 N N . TYR A 1 97 ? -0.988 23.458 1.396 1.00 96.56 97 TYR A N 1
ATOM 750 C CA . TYR A 1 97 ? -1.647 23.969 2.594 1.00 96.56 97 TYR A CA 1
ATOM 751 C C . TYR A 1 97 ? -3.172 23.797 2.519 1.00 96.56 97 TYR A C 1
ATOM 753 O O . TYR A 1 97 ? -3.789 23.289 3.457 1.00 96.56 97 TYR A O 1
ATOM 761 N N . ASP A 1 98 ? -3.777 24.148 1.382 1.00 96.25 98 ASP A N 1
ATOM 762 C CA . ASP A 1 98 ? -5.227 24.103 1.184 1.00 96.25 98 ASP A CA 1
ATOM 763 C C . ASP A 1 98 ? -5.781 22.678 1.307 1.00 96.25 98 ASP A C 1
ATOM 765 O O . ASP A 1 98 ? -6.802 22.471 1.966 1.00 96.25 98 ASP A O 1
ATOM 769 N N . ILE A 1 99 ? -5.094 21.677 0.738 1.00 96.44 99 ILE A N 1
ATOM 770 C CA . ILE A 1 99 ? -5.489 20.269 0.908 1.00 96.44 99 ILE A CA 1
ATOM 771 C C . ILE A 1 99 ? -5.350 19.819 2.370 1.00 96.44 99 ILE A C 1
ATOM 773 O O . ILE A 1 99 ? -6.188 19.061 2.855 1.00 96.44 99 ILE A O 1
ATOM 777 N N . GLY A 1 100 ? -4.347 20.313 3.103 1.00 95.88 100 GLY A N 1
ATOM 778 C CA . GLY A 1 100 ? -4.215 20.084 4.544 1.00 95.88 100 GLY A CA 1
ATOM 779 C C . GLY A 1 100 ? -5.408 20.636 5.330 1.00 95.88 100 GLY A C 1
ATOM 780 O O . GLY A 1 100 ? -6.005 19.925 6.141 1.00 95.88 100 GLY A O 1
ATOM 781 N N . CYS A 1 101 ? -5.807 21.878 5.047 1.00 95.56 101 CYS A N 1
ATOM 782 C CA . CYS A 1 101 ? -6.993 22.495 5.640 1.00 95.56 101 CYS A CA 1
ATOM 783 C C . CYS A 1 101 ? -8.283 21.752 5.281 1.00 95.56 101 CYS A C 1
ATOM 785 O O . CYS A 1 101 ? -9.132 21.548 6.147 1.00 95.56 101 CYS A O 1
ATOM 787 N N . GLU A 1 102 ? -8.429 21.323 4.029 1.00 94.50 102 GLU A N 1
ATOM 788 C CA . GLU A 1 102 ? -9.579 20.540 3.583 1.00 94.50 102 GLU A CA 1
ATOM 789 C C . GLU A 1 102 ? -9.672 19.208 4.334 1.00 94.50 102 GLU A C 1
ATOM 791 O O . GLU A 1 102 ? -10.735 18.858 4.849 1.00 94.50 102 GLU A O 1
ATOM 796 N N . MET A 1 103 ? -8.556 18.483 4.457 1.00 94.75 103 MET A N 1
ATOM 797 C CA . MET A 1 103 ? -8.511 17.245 5.235 1.00 94.75 103 MET A CA 1
ATOM 798 C C . MET A 1 103 ? -8.911 17.487 6.690 1.00 94.75 103 MET A C 1
ATOM 800 O O . MET A 1 103 ? -9.699 16.716 7.232 1.00 94.75 103 MET A O 1
ATOM 804 N N . ALA A 1 104 ? -8.436 18.572 7.306 1.00 94.06 104 ALA A N 1
ATOM 805 C CA . ALA A 1 104 ? -8.794 18.923 8.678 1.00 94.06 104 ALA A CA 1
ATOM 806 C C . ALA A 1 104 ? -10.289 19.248 8.865 1.00 94.06 104 ALA A C 1
ATOM 808 O O . ALA A 1 104 ? -10.816 19.073 9.961 1.00 94.06 104 ALA A O 1
ATOM 809 N N . GLN A 1 105 ? -10.980 19.697 7.812 1.00 93.19 105 GLN A N 1
ATOM 810 C CA . GLN A 1 105 ? -12.431 19.917 7.826 1.00 93.19 105 GLN A CA 1
ATOM 811 C C . GLN A 1 105 ? -13.222 18.628 7.567 1.00 93.19 105 GLN A C 1
ATOM 813 O O . GLN A 1 105 ? -14.281 18.423 8.157 1.00 93.19 105 GLN A O 1
ATOM 818 N N . LEU A 1 106 ? -12.724 17.769 6.674 1.00 91.75 106 LEU A N 1
ATOM 819 C CA . LEU A 1 106 ? -13.379 16.522 6.275 1.00 91.75 106 LEU A CA 1
ATOM 820 C C . LEU A 1 106 ? -13.282 15.433 7.354 1.00 91.75 106 LEU A C 1
ATOM 822 O O . LEU A 1 106 ? -14.181 14.598 7.499 1.00 91.75 106 LEU A O 1
ATOM 826 N N . ILE A 1 107 ? -12.165 15.406 8.077 1.00 92.62 107 ILE A N 1
ATOM 827 C CA . ILE A 1 107 ? -11.824 14.334 9.004 1.00 92.62 107 ILE A CA 1
ATOM 828 C C . ILE A 1 107 ? -12.412 14.614 10.378 1.00 92.62 107 ILE A C 1
ATOM 830 O O . ILE A 1 107 ? -12.110 15.616 11.017 1.00 92.62 107 ILE A O 1
ATOM 834 N N . VAL A 1 108 ? -13.193 13.656 10.871 1.00 93.94 108 VAL A N 1
ATOM 835 C CA . VAL A 1 108 ? -13.622 13.605 12.268 1.00 93.94 108 VAL A CA 1
ATOM 836 C C . VAL A 1 108 ? -12.533 12.869 13.059 1.00 93.94 108 VAL A C 1
ATOM 838 O O . VAL A 1 108 ? -12.358 11.667 12.846 1.00 93.94 108 VAL A O 1
ATOM 841 N N . PRO A 1 109 ? -11.787 13.532 13.968 1.00 93.31 109 PRO A N 1
ATOM 842 C CA . PRO A 1 109 ? -10.646 12.907 14.642 1.00 93.31 109 PRO A CA 1
ATOM 843 C C . PRO A 1 109 ? -11.006 11.637 15.417 1.00 93.31 109 PRO A C 1
ATOM 845 O O . PRO A 1 109 ? -10.282 10.648 15.350 1.00 93.31 109 PRO A O 1
ATOM 848 N N . GLU A 1 110 ? -12.148 11.642 16.107 1.00 94.06 110 GLU A N 1
ATOM 849 C CA . GLU A 1 110 ? -12.623 10.490 16.885 1.00 94.06 110 GLU A CA 1
ATOM 850 C C . GLU A 1 110 ? -12.917 9.269 16.005 1.00 94.06 110 GLU A C 1
ATOM 852 O O . GLU A 1 110 ? -12.611 8.144 16.393 1.00 94.06 110 GLU A O 1
ATOM 857 N N . ASP A 1 111 ? -13.415 9.477 14.783 1.00 94.75 111 ASP A N 1
ATOM 858 C CA . ASP A 1 111 ? -13.653 8.381 13.844 1.00 94.75 111 ASP A CA 1
ATOM 859 C C . ASP A 1 111 ? -12.330 7.702 13.439 1.00 94.75 111 ASP A C 1
ATOM 861 O O . ASP A 1 111 ? -12.241 6.473 13.432 1.00 94.75 111 ASP A O 1
ATOM 865 N N . LEU A 1 112 ? -11.271 8.475 13.154 1.00 94.56 112 LEU A N 1
ATOM 866 C CA . LEU A 1 112 ? -9.958 7.896 12.839 1.00 94.56 112 LEU A CA 1
ATOM 867 C C . LEU A 1 112 ? -9.312 7.220 14.049 1.00 94.56 112 LEU A C 1
ATOM 869 O O . LEU A 1 112 ? -8.673 6.180 13.885 1.00 94.56 112 LEU A O 1
ATOM 873 N N . LYS A 1 113 ? -9.497 7.765 15.256 1.00 94.38 113 LYS A N 1
ATOM 874 C CA . LYS A 1 113 ? -9.028 7.124 16.493 1.00 94.38 113 LYS A CA 1
ATOM 875 C C . LYS A 1 113 ? -9.685 5.767 16.699 1.00 94.38 113 LYS A C 1
ATOM 877 O O . LYS A 1 113 ? -8.975 4.812 16.997 1.00 94.38 113 LYS A O 1
ATOM 882 N N . HIS A 1 114 ? -10.996 5.647 16.471 1.00 93.81 114 HIS A N 1
ATOM 883 C CA . HIS A 1 114 ? -11.674 4.351 16.521 1.00 93.81 114 HIS A CA 1
ATOM 884 C C . HIS A 1 114 ? -11.081 3.357 15.515 1.00 93.81 114 HIS A C 1
ATOM 886 O O . HIS A 1 114 ? -10.823 2.217 15.872 1.00 93.81 114 HIS A O 1
ATOM 892 N N . ILE A 1 115 ? -10.791 3.770 14.278 1.00 94.62 115 ILE A N 1
ATOM 893 C CA . ILE A 1 115 ? -10.145 2.878 13.296 1.00 94.62 115 ILE A CA 1
ATOM 894 C C . ILE A 1 115 ? -8.743 2.459 13.769 1.00 94.62 115 ILE A C 1
ATOM 896 O O . ILE A 1 115 ? -8.369 1.291 13.641 1.00 94.62 115 ILE A O 1
ATOM 900 N N . ALA A 1 116 ? -7.977 3.387 14.346 1.00 94.44 116 ALA A N 1
ATOM 901 C CA . ALA A 1 116 ? -6.627 3.123 14.828 1.00 94.44 116 ALA A CA 1
ATOM 902 C C . ALA A 1 116 ? -6.587 2.092 15.972 1.00 94.44 116 ALA A C 1
ATOM 904 O O . ALA A 1 116 ? -5.594 1.372 16.087 1.00 94.44 116 ALA A O 1
ATOM 905 N N . THR A 1 117 ? -7.649 1.949 16.780 1.00 93.56 117 THR A N 1
ATOM 906 C CA . THR A 1 117 ? -7.688 0.929 17.847 1.00 93.56 117 THR A CA 1
ATOM 907 C C . THR A 1 117 ? -7.709 -0.496 17.294 1.00 93.56 117 THR A C 1
ATOM 909 O O . THR A 1 117 ? -7.078 -1.379 17.871 1.00 93.56 117 THR A O 1
ATOM 912 N N . LEU A 1 118 ? -8.343 -0.731 16.138 1.00 93.06 118 LEU A N 1
ATOM 913 C CA . LEU A 1 118 ? -8.310 -2.038 15.465 1.00 93.06 118 LEU A CA 1
ATOM 914 C C . LEU A 1 118 ? -6.877 -2.410 15.070 1.00 93.06 118 LEU A C 1
ATOM 916 O O . LEU A 1 118 ? -6.464 -3.563 15.218 1.00 93.06 118 LEU A O 1
ATOM 920 N N . ALA A 1 119 ? -6.096 -1.422 14.630 1.00 91.44 119 ALA A N 1
ATOM 921 C CA . ALA A 1 119 ? -4.707 -1.607 14.234 1.00 91.44 119 ALA A CA 1
ATOM 922 C C . ALA A 1 119 ? -3.771 -1.947 15.405 1.00 91.44 119 ALA A C 1
ATOM 924 O O . ALA A 1 119 ? -2.722 -2.544 15.172 1.00 91.44 119 ALA A O 1
ATOM 925 N N . GLN A 1 120 ? -4.166 -1.655 16.649 1.00 90.75 120 GLN A N 1
ATOM 926 C CA . GLN A 1 120 ? -3.415 -2.043 17.851 1.00 90.75 120 GLN A CA 1
ATOM 927 C C . GLN A 1 120 ? -3.569 -3.524 18.219 1.00 90.75 120 GLN A C 1
ATOM 929 O O . GLN A 1 120 ? -2.869 -4.013 19.099 1.00 90.75 120 GLN A O 1
ATOM 934 N N . THR A 1 121 ? -4.462 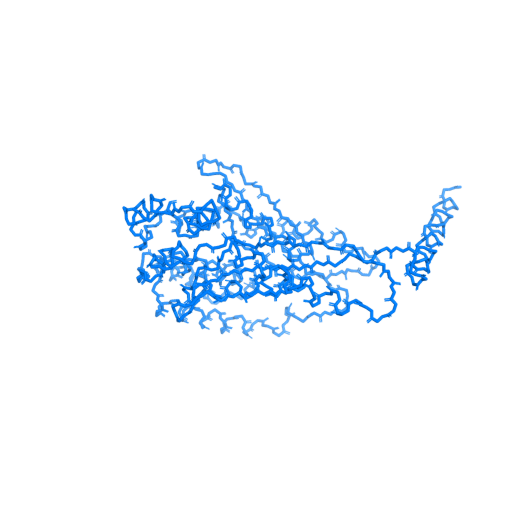-4.259 17.552 1.00 92.50 121 THR A N 1
ATOM 935 C CA . THR A 1 121 ? -4.601 -5.703 17.777 1.00 92.50 121 THR A CA 1
ATOM 936 C C . THR A 1 121 ? -3.303 -6.417 17.405 1.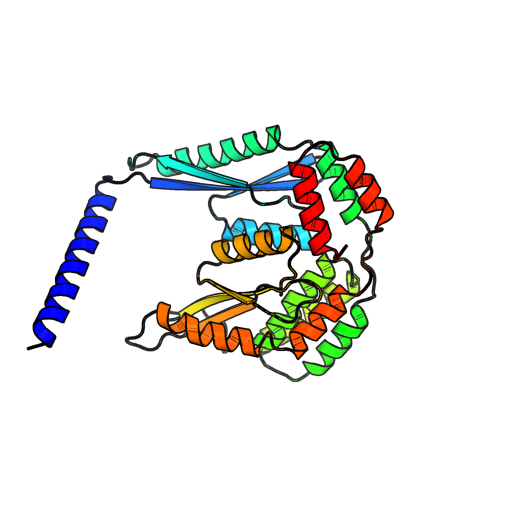00 92.50 121 THR A C 1
ATOM 938 O O . THR A 1 121 ? -2.824 -6.246 16.287 1.00 92.50 121 THR A O 1
ATOM 941 N N . GLU A 1 122 ? -2.735 -7.228 18.294 1.00 93.88 122 GLU A N 1
ATOM 942 C CA . GLU A 1 122 ? -1.482 -7.933 18.006 1.00 93.88 122 GLU A CA 1
ATOM 943 C C . GLU A 1 122 ? -1.607 -8.879 16.807 1.00 93.88 122 GLU A C 1
ATOM 945 O O . GLU A 1 122 ? -2.652 -9.479 16.538 1.00 93.88 122 GLU A O 1
ATOM 950 N N . ASN A 1 123 ? -0.519 -9.010 16.059 1.00 95.81 123 ASN A N 1
ATOM 951 C CA . ASN A 1 123 ? -0.456 -9.941 14.947 1.00 95.81 123 ASN A CA 1
ATOM 952 C C . ASN A 1 123 ? -0.460 -11.396 15.442 1.00 95.81 123 ASN A C 1
ATOM 954 O O . ASN A 1 123 ? 0.125 -11.706 16.476 1.00 95.81 123 ASN A O 1
ATOM 958 N N . ASN A 1 124 ? -1.094 -12.297 14.690 1.00 95.44 124 ASN A N 1
ATOM 959 C CA . ASN A 1 124 ? -1.098 -13.728 14.993 1.00 95.44 124 ASN A CA 1
ATOM 960 C C . ASN A 1 124 ? -0.015 -14.476 14.199 1.00 95.44 124 ASN A C 1
ATOM 962 O O . ASN A 1 124 ? 0.721 -13.873 13.430 1.00 95.44 124 ASN A O 1
ATOM 966 N N . GLN A 1 125 ? 0.070 -15.795 14.384 1.00 97.25 125 GLN A N 1
ATOM 967 C CA . GLN A 1 125 ? 1.115 -16.653 13.804 1.00 97.25 125 GLN A CA 1
ATOM 968 C C . GLN A 1 125 ? 0.593 -17.572 12.681 1.00 97.25 125 GLN A C 1
ATOM 970 O O . GLN A 1 125 ? 1.258 -18.521 12.275 1.00 97.25 125 GLN A O 1
ATOM 975 N N . GLN A 1 126 ? -0.624 -17.339 12.180 1.00 96.56 126 GLN A N 1
ATOM 976 C CA . GLN A 1 126 ? -1.326 -18.295 11.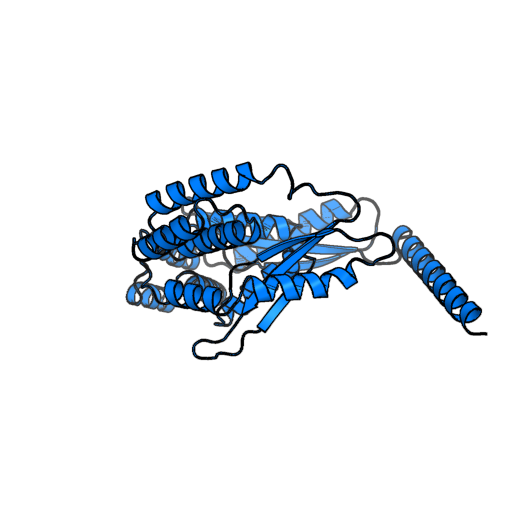309 1.00 96.56 126 GLN A CA 1
ATOM 977 C C . GLN A 1 126 ? -0.672 -18.460 9.931 1.00 96.56 126 GLN A C 1
ATOM 979 O O . GLN A 1 126 ? -0.858 -19.484 9.281 1.00 96.56 126 GLN A O 1
ATOM 984 N N . GLY A 1 127 ? 0.065 -17.449 9.467 1.00 96.31 127 GLY A N 1
ATOM 985 C CA . GLY A 1 127 ? 0.771 -17.472 8.189 1.00 96.31 127 GLY A CA 1
ATOM 986 C C . GLY A 1 127 ? 2.213 -17.963 8.261 1.00 96.31 127 GLY A C 1
ATOM 987 O O . GLY A 1 127 ? 2.824 -18.127 7.210 1.00 96.31 127 GLY A O 1
ATOM 988 N N . GLU A 1 128 ? 2.774 -18.184 9.452 1.00 97.69 128 GLU A N 1
ATOM 989 C CA . GLU A 1 128 ? 4.220 -18.394 9.611 1.00 97.69 128 GLU A CA 1
ATOM 990 C C . GLU A 1 128 ? 4.699 -19.673 8.923 1.00 97.69 128 GLU A C 1
ATOM 992 O O . GLU A 1 128 ? 5.658 -19.625 8.155 1.00 97.69 128 GLU A O 1
ATOM 997 N N . SER A 1 129 ? 3.974 -20.785 9.084 1.00 96.88 129 SER A N 1
ATOM 998 C CA . SER A 1 129 ? 4.325 -22.056 8.435 1.00 96.88 129 SER A CA 1
ATOM 999 C C . SER A 1 129 ? 4.384 -21.940 6.910 1.00 96.88 129 SER A C 1
ATOM 1001 O O . SER A 1 129 ? 5.317 -22.444 6.293 1.00 96.88 129 SER A O 1
ATOM 1003 N N . LEU A 1 130 ? 3.447 -21.207 6.296 1.00 96.56 130 LEU A N 1
ATOM 1004 C CA . LEU A 1 130 ? 3.429 -20.994 4.845 1.00 96.56 130 LEU A CA 1
ATOM 1005 C C . LEU A 1 130 ? 4.652 -20.226 4.352 1.00 96.56 130 LEU A C 1
ATOM 1007 O O . LEU A 1 130 ? 5.132 -20.478 3.245 1.00 96.56 130 LEU A O 1
ATOM 1011 N N . PHE A 1 131 ? 5.131 -19.267 5.144 1.00 97.38 131 PHE A N 1
ATOM 1012 C CA . PHE A 1 131 ? 6.322 -18.498 4.806 1.00 97.38 131 PHE A CA 1
ATOM 1013 C C . PHE A 1 131 ? 7.604 -19.272 5.084 1.00 97.38 131 PHE A C 1
ATOM 1015 O O . PHE A 1 131 ? 8.530 -19.133 4.296 1.00 97.38 131 PHE A O 1
ATOM 1022 N N . SER A 1 132 ? 7.653 -20.118 6.115 1.00 97.25 132 SER A N 1
ATOM 1023 C CA . SER A 1 132 ? 8.773 -21.041 6.327 1.00 97.25 132 SER A CA 1
ATOM 1024 C C . SER A 1 132 ? 8.904 -22.035 5.171 1.00 97.25 132 SER A C 1
ATOM 1026 O O . SER A 1 132 ? 9.973 -22.142 4.583 1.00 97.25 132 SER A O 1
ATOM 1028 N N . GLU A 1 133 ? 7.808 -22.674 4.752 1.00 95.75 133 GLU A N 1
ATOM 1029 C CA . GLU A 1 133 ? 7.813 -23.583 3.595 1.00 95.75 133 GLU A CA 1
ATOM 1030 C C . GLU A 1 133 ? 8.229 -22.869 2.300 1.00 95.75 133 GLU A C 1
ATOM 1032 O O . GLU A 1 133 ? 8.950 -23.418 1.467 1.00 95.75 133 GLU A O 1
ATOM 1037 N N . TRP A 1 134 ? 7.775 -21.628 2.098 1.00 95.38 134 TRP A N 1
ATOM 1038 C CA . TRP A 1 134 ? 8.163 -20.848 0.924 1.00 95.38 134 TRP A CA 1
ATOM 1039 C C . TRP A 1 134 ? 9.621 -20.370 1.006 1.00 95.38 134 TRP A C 1
ATOM 1041 O O . TRP A 1 134 ? 10.309 -20.353 -0.010 1.00 95.38 134 TRP A O 1
ATOM 1051 N N . GLN A 1 135 ? 10.122 -20.044 2.197 1.00 95.50 135 GLN A N 1
ATOM 1052 C CA . GLN A 1 135 ? 11.529 -19.720 2.421 1.00 95.50 135 GLN A CA 1
ATOM 1053 C C . GLN A 1 135 ? 12.428 -20.911 2.068 1.00 95.50 135 GLN A C 1
ATOM 1055 O O . GLN A 1 135 ? 13.394 -20.726 1.334 1.00 95.50 135 GLN A O 1
ATOM 1060 N N . GLU A 1 136 ? 12.087 -22.124 2.515 1.00 94.25 136 GLU A N 1
ATOM 1061 C CA . GLU A 1 136 ? 12.820 -23.357 2.182 1.00 94.25 136 GLU A CA 1
ATOM 1062 C C . GLU A 1 136 ? 12.865 -23.606 0.666 1.00 94.25 136 GLU A C 1
ATOM 1064 O O . GLU A 1 136 ? 13.900 -23.983 0.122 1.00 94.25 136 GLU A O 1
ATOM 1069 N N . GLN A 1 137 ? 11.768 -23.333 -0.050 1.00 92.19 137 GLN A N 1
ATOM 1070 C CA . GLN A 1 137 ? 11.715 -23.443 -1.518 1.00 92.19 137 GLN A CA 1
ATOM 1071 C C . GLN A 1 137 ? 12.635 -22.445 -2.234 1.00 92.19 137 GLN A C 1
ATOM 1073 O O . GLN A 1 137 ? 13.032 -22.686 -3.375 1.00 92.19 137 GLN A O 1
ATOM 1078 N N . LEU A 1 138 ? 12.940 -21.319 -1.589 1.00 91.69 138 LEU A N 1
ATOM 1079 C CA . LEU A 1 138 ? 13.808 -20.271 -2.117 1.00 91.69 138 LEU A CA 1
ATOM 1080 C C . LEU A 1 138 ? 15.258 -20.408 -1.637 1.00 91.69 138 LEU A C 1
ATOM 1082 O O . LEU A 1 138 ? 16.138 -19.706 -2.139 1.00 91.69 138 LEU A O 1
ATOM 1086 N N . GLU A 1 139 ? 15.537 -21.291 -0.680 1.00 85.62 139 GLU A N 1
ATOM 1087 C CA . GLU A 1 139 ? 16.886 -21.493 -0.173 1.00 85.62 139 GLU A CA 1
ATOM 1088 C C . GLU A 1 139 ? 17.791 -22.076 -1.269 1.00 85.62 139 GLU A C 1
ATOM 1090 O O . GLU A 1 139 ? 17.483 -23.078 -1.914 1.00 85.62 139 GLU A O 1
ATOM 1095 N N . GLY A 1 140 ? 18.909 -21.396 -1.538 1.00 77.50 140 GLY A N 1
ATOM 1096 C CA . GLY A 1 140 ? 19.791 -21.724 -2.662 1.00 77.50 140 GLY A CA 1
ATOM 1097 C C . GLY A 1 140 ? 19.235 -21.355 -4.047 1.00 77.50 140 GLY A C 1
ATOM 1098 O O . GLY A 1 140 ? 19.888 -21.639 -5.053 1.00 77.50 140 GLY A O 1
ATOM 1099 N N . TYR A 1 141 ? 18.068 -20.704 -4.122 1.00 76.12 141 TYR A N 1
ATOM 1100 C CA . TYR A 1 141 ? 17.446 -20.248 -5.363 1.00 76.12 141 TYR A CA 1
ATOM 1101 C C . TYR A 1 141 ? 17.654 -18.738 -5.577 1.00 76.12 141 TYR A C 1
ATOM 1103 O O . TYR A 1 141 ? 16.962 -17.886 -5.022 1.00 76.12 141 TYR A O 1
ATOM 1111 N N . PHE A 1 142 ? 18.620 -18.390 -6.428 1.00 72.50 142 PHE A N 1
ATOM 1112 C CA . PHE A 1 142 ? 19.073 -17.011 -6.657 1.00 72.50 142 PHE A CA 1
ATOM 1113 C C . PHE A 1 142 ? 18.328 -16.304 -7.799 1.00 72.50 142 PHE A C 1
ATOM 1115 O O . PHE A 1 142 ? 18.941 -15.803 -8.742 1.00 72.50 142 PHE A O 1
ATOM 1122 N N . TYR A 1 143 ? 16.994 -16.262 -7.742 1.00 86.81 143 TYR A N 1
ATOM 1123 C CA . TYR A 1 143 ? 16.185 -15.567 -8.749 1.00 86.81 143 TYR A CA 1
ATOM 1124 C C . TYR A 1 143 ? 15.446 -14.368 -8.146 1.00 86.81 143 TYR A C 1
ATOM 1126 O O . TYR A 1 143 ? 14.536 -14.508 -7.330 1.00 86.81 143 TYR A O 1
ATOM 1134 N N . TYR A 1 144 ? 15.847 -13.165 -8.570 1.00 88.38 144 TYR A N 1
ATOM 1135 C CA . TYR A 1 144 ? 15.346 -11.903 -8.015 1.00 88.38 144 TYR A CA 1
ATOM 1136 C C . TYR A 1 144 ? 13.812 -11.752 -8.052 1.00 88.38 144 TYR A C 1
ATOM 1138 O O . TYR A 1 144 ? 13.254 -11.340 -7.035 1.00 88.38 144 TYR A O 1
ATOM 1146 N N . PRO A 1 145 ? 13.101 -12.071 -9.154 1.00 89.69 145 PRO A N 1
ATOM 1147 C CA . PRO A 1 145 ? 11.643 -11.947 -9.204 1.00 89.69 145 PRO A CA 1
ATOM 1148 C C . PRO A 1 145 ? 10.906 -12.720 -8.108 1.00 89.69 145 PRO A C 1
ATOM 1150 O O . PRO A 1 145 ? 9.981 -12.177 -7.503 1.00 89.69 145 PRO A O 1
ATOM 1153 N N . ASP A 1 146 ? 11.352 -13.937 -7.806 1.00 91.25 146 ASP A N 1
ATOM 1154 C CA . ASP A 1 146 ? 10.709 -14.791 -6.810 1.00 91.25 146 ASP A CA 1
ATOM 1155 C C . ASP A 1 146 ? 10.978 -14.264 -5.393 1.00 91.25 146 ASP A C 1
ATOM 1157 O O . ASP A 1 146 ? 10.052 -14.158 -4.588 1.00 91.25 146 ASP A O 1
ATOM 1161 N N . LEU A 1 147 ? 12.213 -13.826 -5.113 1.00 92.19 147 LEU A N 1
ATOM 1162 C CA . LEU A 1 147 ? 12.577 -13.165 -3.852 1.00 92.19 147 LEU A CA 1
ATOM 1163 C C . LEU A 1 147 ? 11.826 -11.843 -3.654 1.00 92.19 147 LEU A C 1
ATOM 1165 O O . LEU A 1 147 ? 11.417 -11.515 -2.540 1.00 92.19 147 LEU A O 1
ATOM 1169 N N . GLN A 1 148 ? 11.615 -11.079 -4.728 1.00 92.06 148 GLN A N 1
ATOM 1170 C CA . GLN A 1 148 ? 10.816 -9.860 -4.680 1.00 92.06 148 GLN A CA 1
ATOM 1171 C C . GLN A 1 148 ? 9.357 -10.182 -4.335 1.00 92.06 148 GLN A C 1
ATOM 1173 O O . GLN A 1 148 ? 8.805 -9.565 -3.425 1.00 92.06 148 GLN A O 1
ATOM 1178 N N . LEU A 1 149 ? 8.732 -11.145 -5.022 1.00 93.81 149 LEU A N 1
ATOM 1179 C CA . LEU A 1 149 ? 7.357 -11.543 -4.718 1.00 93.81 149 LEU A CA 1
ATOM 1180 C C . LEU A 1 149 ? 7.222 -12.071 -3.291 1.00 93.81 149 LEU A C 1
ATOM 1182 O O . LEU A 1 149 ? 6.267 -11.702 -2.608 1.00 93.81 149 LEU A O 1
ATOM 1186 N N . PHE A 1 150 ? 8.174 -12.878 -2.827 1.00 95.56 150 PHE A N 1
ATOM 1187 C CA . PHE A 1 150 ? 8.238 -13.340 -1.444 1.00 95.56 150 PHE A CA 1
ATOM 1188 C C . PHE A 1 150 ? 8.262 -12.163 -0.462 1.00 95.56 150 PHE A C 1
ATOM 1190 O O . PHE A 1 150 ? 7.385 -12.062 0.394 1.00 95.56 150 PHE A O 1
ATOM 1197 N N . SER A 1 151 ? 9.196 -11.225 -0.654 1.00 94.94 151 SER A N 1
ATOM 1198 C CA . SER A 1 151 ? 9.374 -10.040 0.195 1.00 94.94 151 SER A CA 1
ATOM 1199 C C . SER A 1 151 ? 8.106 -9.189 0.292 1.00 94.94 151 SER A C 1
ATOM 1201 O O . SER A 1 151 ? 7.630 -8.878 1.382 1.00 94.94 151 SER A O 1
ATOM 1203 N N . ILE A 1 152 ? 7.505 -8.845 -0.851 1.00 94.94 152 ILE A N 1
ATOM 1204 C CA . ILE A 1 152 ? 6.331 -7.965 -0.870 1.00 94.94 152 ILE A CA 1
ATOM 1205 C C . ILE A 1 152 ? 5.106 -8.699 -0.298 1.00 94.94 152 ILE A C 1
ATOM 1207 O O . ILE A 1 152 ? 4.317 -8.108 0.439 1.00 94.94 152 ILE A O 1
ATOM 1211 N N . THR A 1 153 ? 4.960 -10.003 -0.563 1.00 96.56 153 THR A N 1
ATOM 1212 C CA . THR A 1 153 ? 3.859 -10.803 0.006 1.00 96.56 153 THR A CA 1
ATOM 1213 C C . THR A 1 153 ? 3.995 -10.952 1.523 1.00 96.56 153 THR A C 1
ATOM 1215 O O . THR A 1 153 ? 2.986 -10.928 2.229 1.00 96.56 153 THR A O 1
ATOM 1218 N N . LEU A 1 154 ? 5.223 -11.072 2.036 1.00 97.38 154 LEU A N 1
ATOM 1219 C CA . LEU A 1 154 ? 5.517 -11.092 3.468 1.00 97.38 154 LEU A CA 1
ATOM 1220 C C . LEU A 1 154 ? 5.054 -9.791 4.134 1.00 97.38 154 LEU A C 1
ATOM 1222 O O . LEU A 1 154 ? 4.312 -9.841 5.114 1.00 97.38 154 LEU A O 1
ATOM 1226 N N . THR A 1 155 ? 5.423 -8.636 3.574 1.00 96.75 155 THR A N 1
ATOM 1227 C CA . THR A 1 155 ? 4.992 -7.329 4.093 1.00 96.75 155 THR A CA 1
ATOM 1228 C C . THR A 1 155 ? 3.470 -7.172 4.055 1.00 96.75 155 THR A C 1
ATOM 1230 O O . THR A 1 155 ? 2.883 -6.798 5.070 1.00 96.75 155 THR A O 1
ATOM 1233 N N . ASP A 1 156 ? 2.804 -7.528 2.949 1.00 95.06 156 ASP A N 1
ATOM 1234 C CA . ASP A 1 156 ? 1.333 -7.491 2.859 1.00 95.06 156 ASP A CA 1
ATOM 1235 C C . ASP A 1 156 ? 0.677 -8.401 3.920 1.00 95.06 156 ASP A C 1
ATOM 1237 O O . ASP A 1 156 ? -0.327 -8.027 4.527 1.00 95.06 156 ASP A O 1
ATOM 1241 N N . THR A 1 157 ? 1.255 -9.577 4.192 1.00 96.25 157 THR A N 1
ATOM 1242 C CA . THR A 1 157 ? 0.736 -10.533 5.190 1.00 96.25 157 THR A CA 1
ATOM 1243 C C . THR A 1 157 ? 0.928 -10.039 6.625 1.00 96.25 157 THR A C 1
ATOM 1245 O O . THR A 1 157 ? 0.048 -10.222 7.472 1.00 96.25 157 THR A O 1
ATOM 1248 N N . TYR A 1 158 ? 2.054 -9.380 6.898 1.00 97.25 158 TYR A N 1
ATOM 1249 C CA . TYR A 1 158 ? 2.315 -8.733 8.179 1.00 97.25 158 TYR A CA 1
ATOM 1250 C C . TYR A 1 158 ? 1.347 -7.568 8.429 1.00 97.25 158 TYR A C 1
ATOM 1252 O O . TYR A 1 158 ? 0.728 -7.503 9.490 1.00 97.25 158 TYR A O 1
ATOM 1260 N N . ILE A 1 159 ? 1.117 -6.710 7.427 1.00 95.19 159 ILE A N 1
ATOM 1261 C CA . ILE A 1 159 ? 0.107 -5.636 7.497 1.00 95.19 159 ILE A CA 1
ATOM 1262 C C . ILE A 1 159 ? -1.301 -6.222 7.697 1.00 95.19 159 ILE A C 1
ATOM 1264 O O . ILE A 1 159 ? -2.111 -5.659 8.435 1.00 95.19 159 ILE A O 1
ATOM 1268 N N . ALA A 1 160 ? -1.587 -7.382 7.096 1.00 94.94 160 ALA A N 1
ATOM 1269 C CA . ALA A 1 160 ? -2.834 -8.123 7.287 1.00 94.94 160 ALA A CA 1
ATOM 1270 C C . ALA A 1 160 ? -2.984 -8.763 8.684 1.00 94.94 160 ALA A C 1
ATOM 1272 O O . ALA A 1 160 ? -4.018 -9.371 8.961 1.00 94.94 160 ALA A O 1
ATOM 1273 N N . LYS A 1 161 ? -1.982 -8.619 9.563 1.00 96.12 161 LYS A N 1
ATOM 1274 C CA . LYS A 1 161 ? -1.935 -9.143 10.938 1.00 96.12 161 LYS A CA 1
ATOM 1275 C C . LYS A 1 161 ? -1.939 -10.669 11.049 1.00 96.12 161 LYS A C 1
ATOM 1277 O O . LYS A 1 161 ? -2.509 -11.217 11.988 1.00 96.12 161 LYS A O 1
ATOM 1282 N N . LYS A 1 162 ? -1.309 -11.362 10.095 1.00 96.81 162 LYS A N 1
ATOM 1283 C CA . LYS A 1 162 ? -1.321 -12.839 10.009 1.00 96.81 162 LYS A CA 1
ATOM 1284 C C . LYS A 1 162 ? 0.007 -13.524 10.351 1.00 96.81 162 LYS A C 1
ATOM 1286 O O . LYS A 1 162 ? 0.074 -14.751 10.342 1.00 96.81 162 LYS A O 1
ATOM 1291 N N . ILE A 1 163 ? 1.059 -12.745 10.588 1.00 97.44 163 ILE A N 1
ATOM 1292 C CA . ILE A 1 163 ? 2.377 -13.222 11.031 1.00 97.44 163 ILE A CA 1
ATOM 1293 C C . ILE A 1 163 ? 2.907 -12.306 12.132 1.00 97.44 163 ILE A C 1
ATOM 1295 O O . ILE A 1 163 ? 2.679 -11.091 12.065 1.00 97.44 163 ILE A O 1
ATOM 1299 N N . SER A 1 164 ? 3.603 -12.873 13.120 1.00 97.44 164 SER A N 1
ATOM 1300 C CA . SER A 1 164 ? 4.134 -12.114 14.254 1.00 97.44 164 SER A CA 1
ATOM 1301 C C . SER A 1 164 ? 5.212 -11.118 13.826 1.00 97.44 164 SER A C 1
ATOM 1303 O O . SER A 1 164 ? 5.808 -11.221 12.748 1.00 97.44 164 SER A O 1
ATOM 1305 N N . THR A 1 165 ? 5.467 -10.135 14.685 1.00 96.94 165 THR A N 1
ATOM 1306 C CA . THR A 1 165 ? 6.514 -9.131 14.469 1.00 96.94 165 THR A CA 1
ATOM 1307 C C . THR A 1 165 ? 7.896 -9.772 14.447 1.00 96.94 165 THR A C 1
ATOM 1309 O O . THR A 1 165 ? 8.716 -9.434 13.594 1.00 96.94 165 THR A O 1
ATOM 1312 N N . GLU A 1 166 ? 8.143 -10.723 15.346 1.00 97.94 166 GLU A N 1
ATOM 1313 C CA . GLU A 1 166 ? 9.406 -11.445 15.473 1.00 97.94 166 GLU A CA 1
ATOM 1314 C C . GLU A 1 166 ? 9.699 -12.239 14.198 1.00 97.94 166 GLU A C 1
ATOM 1316 O O . GLU A 1 166 ? 10.765 -12.083 13.594 1.00 97.94 166 GLU A O 1
ATOM 1321 N N . PHE A 1 167 ? 8.720 -13.026 13.740 1.00 98.25 167 PHE A N 1
ATOM 1322 C CA . PHE A 1 167 ? 8.836 -13.796 12.506 1.00 98.25 167 PHE A CA 1
ATOM 1323 C C . PHE A 1 167 ? 9.030 -12.881 11.295 1.00 98.25 167 PHE A C 1
ATOM 1325 O O . PHE A 1 167 ? 9.930 -13.094 10.482 1.00 98.25 167 PHE A O 1
ATOM 1332 N N . TYR A 1 168 ? 8.236 -11.812 11.189 1.00 98.19 168 TYR A N 1
ATOM 1333 C CA . TYR A 1 168 ? 8.357 -10.850 10.100 1.00 98.19 168 TYR A CA 1
ATOM 1334 C C . TYR A 1 168 ? 9.762 -10.242 10.013 1.00 98.19 168 TYR A C 1
ATOM 1336 O O . TYR A 1 168 ? 10.358 -10.231 8.936 1.00 98.19 168 TYR A O 1
ATOM 1344 N N . GLN A 1 169 ? 10.318 -9.776 11.134 1.00 97.75 169 GLN A N 1
ATOM 1345 C CA . GLN A 1 169 ? 11.657 -9.185 11.169 1.00 97.75 169 GLN A CA 1
ATOM 1346 C C . GLN A 1 169 ? 12.738 -10.194 10.770 1.00 97.75 169 GLN A C 1
ATOM 1348 O O . GLN A 1 169 ? 13.611 -9.861 9.964 1.00 97.75 169 GLN A O 1
ATOM 1353 N N . GLN A 1 170 ? 12.651 -11.427 11.278 1.00 97.81 170 GLN A N 1
ATOM 1354 C CA . GLN A 1 170 ? 13.576 -12.505 10.934 1.00 97.81 170 GLN A CA 1
ATOM 1355 C C . GLN A 1 170 ? 13.574 -12.785 9.425 1.00 97.81 170 GLN A C 1
ATOM 1357 O O . GLN A 1 170 ? 14.629 -12.790 8.786 1.00 97.81 170 GLN A O 1
ATOM 1362 N N . ILE A 1 171 ? 12.393 -12.991 8.840 1.00 97.25 171 ILE A N 1
ATOM 1363 C CA . ILE A 1 171 ? 12.264 -13.337 7.422 1.00 97.25 171 ILE A CA 1
ATOM 1364 C C . ILE A 1 171 ? 12.596 -12.144 6.518 1.00 97.25 171 ILE A C 1
ATOM 1366 O O . ILE A 1 171 ? 13.212 -12.317 5.462 1.00 97.25 171 ILE A O 1
ATOM 1370 N N . LYS A 1 172 ? 12.254 -10.916 6.926 1.00 95.69 172 LYS A N 1
ATOM 1371 C CA . LYS A 1 172 ? 12.606 -9.699 6.183 1.00 95.69 172 LYS A CA 1
ATOM 1372 C C . LYS A 1 172 ? 14.121 -9.527 6.092 1.00 95.69 172 LYS A C 1
ATOM 1374 O O . LYS A 1 172 ? 14.637 -9.235 5.012 1.00 95.69 172 LYS A O 1
ATOM 1379 N N . GLU A 1 173 ? 14.835 -9.739 7.195 1.00 95.75 173 GLU A N 1
ATOM 1380 C CA . GLU A 1 173 ? 16.296 -9.659 7.215 1.00 95.75 173 GLU A CA 1
ATOM 1381 C C . GLU A 1 173 ? 16.931 -10.781 6.382 1.00 95.75 173 GLU A C 1
ATOM 1383 O O . GLU A 1 173 ? 17.808 -10.503 5.565 1.00 95.75 173 GLU A O 1
ATOM 1388 N N . TRP A 1 174 ? 16.428 -12.018 6.479 1.00 94.75 174 TRP A N 1
ATOM 1389 C CA . TRP A 1 174 ? 16.864 -13.107 5.597 1.00 94.75 174 TRP A CA 1
ATOM 1390 C C . TRP A 1 174 ? 16.685 -12.748 4.115 1.00 94.75 174 TRP A C 1
ATOM 1392 O O . TRP A 1 174 ? 17.623 -12.866 3.328 1.00 94.75 174 TRP A O 1
ATOM 1402 N N . THR A 1 175 ? 15.514 -12.232 3.731 1.00 92.62 175 THR A N 1
ATOM 1403 C CA . THR A 1 175 ? 15.212 -11.882 2.332 1.00 92.62 175 THR A CA 1
ATOM 1404 C C . THR A 1 175 ? 16.143 -10.790 1.818 1.00 92.62 175 THR A C 1
ATOM 1406 O O . THR A 1 175 ? 16.645 -10.860 0.697 1.00 92.62 175 THR A O 1
ATOM 1409 N N . LYS A 1 176 ? 16.420 -9.785 2.654 1.00 91.31 176 LYS A N 1
ATOM 1410 C CA . LYS A 1 176 ? 17.377 -8.718 2.353 1.00 91.31 176 LYS A CA 1
ATOM 1411 C C . LYS A 1 176 ? 18.783 -9.277 2.122 1.00 91.31 176 LYS A C 1
ATOM 1413 O O . LYS A 1 176 ? 19.447 -8.861 1.175 1.00 91.31 176 LYS A O 1
ATOM 1418 N N . GLN A 1 177 ? 19.225 -10.234 2.937 1.00 91.12 177 GLN A N 1
ATOM 1419 C CA . GLN A 1 177 ? 20.515 -10.902 2.749 1.00 91.12 177 GLN A CA 1
ATOM 1420 C C . GLN A 1 177 ? 20.569 -11.687 1.434 1.00 91.12 177 GLN A C 1
ATOM 1422 O O . GLN A 1 177 ? 21.577 -11.596 0.737 1.00 91.12 177 GLN A O 1
ATOM 1427 N N . GLN A 1 178 ? 19.498 -12.394 1.056 1.00 90.94 178 GLN A N 1
ATOM 1428 C CA . GLN A 1 178 ? 19.436 -13.097 -0.234 1.00 90.94 178 GLN A CA 1
ATOM 1429 C C . GLN A 1 178 ? 19.480 -12.125 -1.420 1.00 90.94 178 GLN A C 1
ATOM 1431 O O . GLN A 1 178 ? 20.231 -12.335 -2.368 1.00 90.94 178 GLN A O 1
ATOM 1436 N N . ILE A 1 179 ? 18.730 -11.018 -1.355 1.00 87.25 179 ILE A N 1
ATOM 1437 C CA . ILE A 1 179 ? 18.725 -9.992 -2.409 1.00 87.25 179 ILE A CA 1
ATOM 1438 C C . ILE A 1 179 ? 20.109 -9.344 -2.563 1.00 87.25 179 ILE A C 1
ATOM 1440 O O . ILE A 1 179 ? 20.553 -9.115 -3.686 1.00 87.25 179 ILE A O 1
ATOM 1444 N N . ASN A 1 180 ? 20.818 -9.084 -1.462 1.00 86.38 180 ASN A N 1
ATOM 1445 C CA . ASN A 1 180 ? 22.167 -8.513 -1.509 1.00 86.38 180 ASN A CA 1
ATOM 1446 C C . ASN A 1 180 ? 23.200 -9.463 -2.138 1.00 86.38 180 ASN A C 1
ATOM 1448 O O . ASN A 1 180 ? 24.180 -9.000 -2.707 1.00 86.38 180 ASN A O 1
ATOM 1452 N N . GLN A 1 181 ? 22.993 -10.781 -2.077 1.00 83.81 181 GLN A N 1
ATOM 1453 C CA . GLN A 1 181 ? 23.889 -11.746 -2.733 1.00 83.81 181 GLN A CA 1
ATOM 1454 C C . GLN A 1 181 ? 23.766 -11.729 -4.264 1.00 83.81 181 GLN A C 1
ATOM 1456 O O . GLN A 1 181 ? 24.678 -12.174 -4.953 1.00 83.81 181 GLN A O 1
ATOM 1461 N N . ILE A 1 182 ? 22.661 -11.201 -4.799 1.00 79.56 182 ILE A N 1
ATOM 1462 C CA . ILE A 1 182 ? 22.380 -11.128 -6.243 1.00 79.56 182 ILE A CA 1
ATOM 1463 C C . ILE A 1 182 ? 22.357 -9.689 -6.781 1.00 79.56 182 ILE A C 1
ATOM 1465 O O . ILE A 1 182 ? 22.117 -9.469 -7.970 1.00 79.56 182 ILE A O 1
ATOM 1469 N N . SER A 1 183 ? 22.580 -8.686 -5.923 1.00 66.12 183 SER A N 1
ATOM 1470 C CA . SER A 1 183 ? 22.409 -7.273 -6.282 1.00 66.12 183 SER A CA 1
ATOM 1471 C C . SER A 1 183 ? 23.482 -6.735 -7.227 1.00 66.12 183 SER A C 1
ATOM 1473 O O . SER A 1 183 ? 23.213 -5.757 -7.927 1.00 66.12 183 SER A O 1
ATOM 1475 N N . ASP A 1 184 ? 24.649 -7.381 -7.298 1.00 56.81 184 ASP A N 1
ATOM 1476 C CA . ASP A 1 184 ? 25.789 -6.918 -8.102 1.00 56.81 184 ASP A CA 1
ATOM 1477 C C . ASP A 1 184 ? 25.546 -6.992 -9.625 1.00 56.81 184 ASP A C 1
ATOM 1479 O O . ASP A 1 184 ? 26.261 -6.340 -10.386 1.00 56.81 184 ASP A O 1
ATOM 1483 N N . GLU A 1 185 ? 24.503 -7.694 -10.093 1.00 53.03 185 GLU A N 1
ATOM 1484 C CA . GLU A 1 185 ? 24.240 -7.883 -11.532 1.00 53.03 185 GLU A CA 1
ATOM 1485 C C . GLU A 1 185 ? 22.920 -7.250 -12.043 1.00 53.03 185 GLU A C 1
ATOM 1487 O O . GLU A 1 185 ? 22.794 -6.952 -13.232 1.00 53.03 185 GLU A O 1
ATOM 1492 N N . VAL A 1 186 ? 21.928 -6.983 -11.177 1.00 52.94 186 VAL A N 1
ATOM 1493 C CA . VAL A 1 186 ? 20.520 -6.816 -11.624 1.00 52.94 186 VAL A CA 1
ATOM 1494 C C . VAL A 1 186 ? 19.937 -5.399 -11.455 1.00 52.94 186 VAL A C 1
ATOM 1496 O O . VAL A 1 186 ? 19.048 -5.009 -12.215 1.00 52.94 186 VAL A O 1
ATOM 1499 N N . LEU A 1 187 ? 20.424 -4.575 -10.517 1.00 56.31 187 LEU A N 1
ATOM 1500 C CA . LEU A 1 187 ? 19.617 -3.458 -9.981 1.00 56.31 187 LEU A CA 1
ATOM 1501 C C . LEU A 1 187 ? 20.052 -2.031 -10.339 1.00 56.31 187 LEU A C 1
ATOM 1503 O O . LEU A 1 187 ? 19.407 -1.084 -9.897 1.00 56.31 187 LEU A O 1
ATOM 1507 N N . LEU A 1 188 ? 21.096 -1.825 -11.146 1.00 56.16 188 LEU A N 1
ATOM 1508 C CA . LEU A 1 188 ? 21.547 -0.456 -11.418 1.00 56.16 188 LEU A CA 1
ATOM 1509 C C . LEU A 1 188 ? 20.666 0.239 -12.473 1.00 56.16 188 LEU A C 1
ATOM 1511 O O . LEU A 1 188 ? 20.651 -0.210 -13.630 1.00 56.16 188 LEU A O 1
ATOM 1515 N N . PRO A 1 189 ? 19.960 1.338 -12.140 1.00 54.94 189 PRO A N 1
ATOM 1516 C CA . PRO A 1 189 ? 19.353 2.195 -13.148 1.00 54.94 189 PRO A CA 1
ATOM 1517 C C . PRO A 1 189 ? 20.449 2.730 -14.077 1.00 54.94 189 PRO A C 1
ATOM 1519 O O . PRO A 1 189 ? 21.549 3.078 -13.654 1.00 54.94 189 PRO A O 1
ATOM 1522 N N . GLY A 1 190 ? 20.167 2.752 -15.376 1.00 63.84 190 GLY A N 1
ATOM 1523 C CA . GLY A 1 190 ? 21.139 3.121 -16.397 1.00 63.84 190 GLY A CA 1
ATOM 1524 C C . GLY A 1 190 ? 20.447 3.575 -17.672 1.00 63.84 190 GLY A C 1
ATOM 1525 O O . GLY A 1 190 ? 19.254 3.330 -17.866 1.00 63.84 190 GLY A O 1
ATOM 1526 N N . LYS A 1 191 ? 21.190 4.259 -18.547 1.00 68.12 191 LYS A N 1
ATOM 1527 C CA . LYS A 1 191 ? 20.664 4.705 -19.844 1.00 68.12 191 LYS A CA 1
ATOM 1528 C C . LYS A 1 191 ? 20.108 3.504 -20.614 1.00 68.12 191 LYS A C 1
ATOM 1530 O O . LYS A 1 191 ? 20.767 2.474 -20.710 1.00 68.12 191 LYS A O 1
ATOM 1535 N N . GLY A 1 192 ? 18.899 3.651 -21.155 1.00 77.12 192 GLY A N 1
ATOM 1536 C CA . GLY A 1 192 ? 18.218 2.568 -21.862 1.00 77.12 192 GLY A CA 1
ATOM 1537 C C . GLY A 1 192 ? 17.598 1.516 -20.942 1.00 77.12 192 GLY A C 1
ATOM 1538 O O . GLY A 1 192 ? 17.458 0.382 -21.366 1.00 77.12 192 GLY A O 1
ATOM 1539 N N . LYS A 1 193 ? 17.219 1.844 -19.703 1.00 83.06 193 LYS A N 1
ATOM 1540 C CA . LYS A 1 193 ? 16.383 0.976 -18.859 1.00 83.06 193 LYS A CA 1
ATOM 1541 C C . LYS A 1 193 ? 15.039 1.635 -18.564 1.00 83.06 193 LYS A C 1
ATOM 1543 O O . LYS A 1 193 ? 14.955 2.859 -18.472 1.00 83.06 193 LYS A O 1
ATOM 1548 N N . LYS A 1 194 ? 13.991 0.830 -18.402 1.00 87.62 194 LYS A N 1
ATOM 1549 C CA . LYS A 1 194 ? 12.662 1.282 -17.982 1.00 87.62 194 LYS A CA 1
ATOM 1550 C C . LYS A 1 194 ? 12.093 0.327 -16.943 1.00 87.62 194 LYS A C 1
ATOM 1552 O O . LYS A 1 194 ? 12.022 -0.876 -17.177 1.00 87.62 194 LYS A O 1
ATOM 1557 N N . THR A 1 195 ? 11.660 0.887 -15.822 1.00 90.38 195 THR A N 1
ATOM 1558 C CA . THR A 1 195 ? 10.929 0.156 -14.788 1.00 90.38 195 THR A CA 1
ATOM 1559 C C . THR A 1 195 ? 9.436 0.201 -15.077 1.00 90.38 195 THR A C 1
ATOM 1561 O O . THR A 1 195 ? 8.893 1.249 -15.451 1.00 90.38 195 THR A O 1
ATOM 1564 N N . PHE A 1 196 ? 8.797 -0.951 -14.921 1.00 93.31 196 PHE A N 1
ATOM 1565 C CA . PHE A 1 196 ? 7.355 -1.111 -14.946 1.00 93.31 196 PHE A CA 1
ATOM 1566 C C . PHE A 1 196 ? 6.883 -1.726 -13.639 1.00 93.31 196 PHE A C 1
ATOM 1568 O O . PHE A 1 196 ? 7.610 -2.468 -12.976 1.00 93.31 196 PHE A O 1
ATOM 1575 N N . TRP A 1 197 ? 5.635 -1.427 -13.314 1.00 95.31 197 TRP A N 1
ATOM 1576 C CA . TRP A 1 197 ? 4.933 -1.937 -12.155 1.00 95.31 197 TRP A CA 1
ATOM 1577 C C . TRP A 1 197 ? 3.619 -2.554 -12.602 1.00 95.31 197 TRP A C 1
ATOM 1579 O O . TRP A 1 197 ? 2.992 -2.094 -13.562 1.00 95.31 197 TRP A O 1
ATOM 1589 N N . GLY A 1 198 ? 3.181 -3.591 -11.902 1.00 96.56 198 GLY A N 1
ATOM 1590 C CA . GLY A 1 198 ? 1.940 -4.254 -12.245 1.00 96.56 198 GLY A CA 1
ATOM 1591 C C . GLY A 1 198 ? 1.414 -5.166 -11.161 1.00 96.56 198 GLY A C 1
ATOM 1592 O O . GLY A 1 198 ? 2.122 -5.565 -10.243 1.00 96.56 198 GLY A O 1
ATOM 1593 N N . PHE A 1 199 ? 0.135 -5.488 -11.275 1.00 96.88 199 PHE A N 1
ATOM 1594 C CA . PHE A 1 199 ? -0.546 -6.392 -10.362 1.00 96.88 199 PHE A CA 1
ATOM 1595 C C . PHE A 1 199 ? -1.641 -7.166 -11.090 1.00 96.88 199 PHE A C 1
ATOM 1597 O O . PHE A 1 199 ? -2.154 -6.753 -12.137 1.00 96.88 199 PHE A O 1
ATOM 1604 N N . ALA A 1 200 ? -2.014 -8.294 -10.502 1.00 96.50 200 ALA A N 1
ATOM 1605 C CA . ALA A 1 200 ? -3.183 -9.062 -10.874 1.00 96.50 200 ALA A CA 1
ATOM 1606 C C . ALA A 1 200 ? -4.364 -8.697 -9.972 1.00 96.50 200 ALA A C 1
ATOM 1608 O O . ALA A 1 200 ? -4.189 -8.410 -8.789 1.00 96.50 200 ALA A O 1
ATOM 1609 N N . HIS A 1 201 ? -5.582 -8.750 -10.502 1.00 95.19 201 HIS A N 1
ATOM 1610 C CA . HIS A 1 201 ? -6.790 -8.641 -9.699 1.00 95.19 201 HIS A CA 1
ATOM 1611 C C . HIS A 1 201 ? -7.883 -9.600 -10.168 1.00 95.19 201 HIS A C 1
ATOM 1613 O O . HIS A 1 201 ? -8.023 -9.899 -11.358 1.00 95.19 201 HIS A O 1
ATOM 1619 N N . TRP A 1 202 ? -8.667 -10.091 -9.215 1.00 92.88 202 TRP A N 1
ATOM 1620 C CA . TRP A 1 202 ? -9.758 -11.033 -9.443 1.00 92.88 202 TRP A CA 1
ATOM 1621 C C . TRP A 1 202 ? -10.871 -10.819 -8.420 1.00 92.88 202 TRP A C 1
ATOM 1623 O O . TRP A 1 202 ? -10.703 -10.147 -7.402 1.00 92.88 202 TRP A O 1
ATOM 1633 N N . LYS A 1 203 ? -12.053 -11.367 -8.707 1.00 88.56 203 LYS A N 1
ATOM 1634 C CA . LYS A 1 203 ? -13.159 -11.364 -7.744 1.00 88.56 203 LYS A CA 1
ATOM 1635 C C . LYS A 1 203 ? -13.121 -12.644 -6.909 1.00 88.56 203 LYS A C 1
ATOM 1637 O O . LYS A 1 203 ? -12.796 -13.695 -7.467 1.00 88.56 203 LYS A O 1
ATOM 1642 N N . PRO A 1 204 ? -13.516 -12.591 -5.625 1.00 80.69 204 PRO A N 1
ATOM 1643 C CA . PRO A 1 204 ? -13.715 -13.795 -4.825 1.00 80.69 204 PRO A CA 1
ATOM 1644 C C . PRO A 1 204 ? -14.595 -14.813 -5.568 1.00 80.69 204 PRO A C 1
ATOM 1646 O O . PRO A 1 204 ? -15.616 -14.447 -6.154 1.00 80.69 204 PRO A O 1
ATOM 1649 N N . GLY A 1 205 ? -14.167 -16.077 -5.603 1.00 75.62 205 GLY A N 1
ATOM 1650 C CA . GLY A 1 205 ? -14.892 -17.164 -6.274 1.00 75.62 205 GLY A CA 1
ATOM 1651 C C . GLY A 1 205 ? -14.874 -17.138 -7.810 1.00 75.62 205 GLY A C 1
ATOM 1652 O O . GLY A 1 205 ? -15.536 -17.967 -8.430 1.00 75.62 205 GLY A O 1
ATOM 1653 N N . LYS A 1 206 ? -14.136 -16.220 -8.454 1.00 78.81 206 LYS A N 1
ATOM 1654 C CA . LYS A 1 206 ? -13.964 -16.197 -9.917 1.00 78.81 206 LYS A CA 1
ATOM 1655 C C . LYS A 1 206 ? -12.532 -16.546 -10.312 1.00 78.81 206 LYS A C 1
ATOM 1657 O O . LYS A 1 206 ? -11.590 -16.007 -9.749 1.00 78.81 206 LYS A O 1
ATOM 1662 N N . GLN A 1 207 ? -12.386 -17.372 -11.348 1.00 73.12 207 GLN A N 1
ATOM 1663 C CA . GLN A 1 207 ? -11.079 -17.741 -11.914 1.00 73.12 207 GLN A CA 1
ATOM 1664 C C . GLN A 1 207 ? -10.478 -16.670 -12.836 1.00 73.12 207 GLN A C 1
ATOM 1666 O O . GLN A 1 207 ? -9.289 -16.707 -13.127 1.00 73.12 207 GLN A O 1
ATOM 1671 N N . ALA A 1 208 ? -11.282 -15.722 -13.327 1.00 83.94 208 ALA A N 1
ATOM 1672 C CA . ALA A 1 208 ? -10.803 -14.719 -14.273 1.00 83.94 208 ALA A CA 1
ATOM 1673 C C . ALA A 1 208 ? -9.871 -13.708 -13.585 1.00 83.94 208 ALA A C 1
ATOM 1675 O O . ALA A 1 208 ? -10.335 -12.814 -12.870 1.00 83.94 208 ALA A O 1
ATOM 1676 N N . VAL A 1 209 ? -8.571 -13.846 -13.852 1.00 91.75 209 VAL A N 1
ATOM 1677 C CA . VAL A 1 209 ? -7.519 -12.926 -13.414 1.00 91.75 209 VAL A CA 1
ATOM 1678 C C . VAL A 1 209 ? -7.283 -11.868 -14.489 1.00 91.75 209 VAL A C 1
ATOM 1680 O O . VAL A 1 209 ? -7.092 -12.183 -15.665 1.00 91.75 209 VAL A O 1
ATOM 1683 N N . LYS A 1 210 ? -7.307 -10.599 -14.087 1.00 95.19 210 LYS A N 1
ATOM 1684 C CA . LYS A 1 210 ? -6.981 -9.449 -14.935 1.00 95.19 210 LYS A CA 1
ATOM 1685 C C . LYS A 1 210 ? -5.666 -8.833 -14.481 1.00 95.19 210 LYS A C 1
ATOM 1687 O O . LYS A 1 210 ? -5.384 -8.815 -13.289 1.00 95.19 210 LYS A O 1
ATOM 1692 N N . PHE A 1 211 ? -4.893 -8.309 -15.425 1.00 96.31 211 PHE A N 1
ATOM 1693 C CA . PHE A 1 211 ? -3.577 -7.727 -15.171 1.00 96.31 211 PHE A CA 1
ATOM 1694 C C . PHE A 1 211 ? -3.584 -6.243 -15.512 1.00 96.31 211 PHE A C 1
ATOM 1696 O O . PHE A 1 211 ? -4.095 -5.855 -16.563 1.00 96.31 211 PHE A O 1
ATOM 1703 N N . MET A 1 212 ? -2.990 -5.442 -14.635 1.00 96.75 212 MET A N 1
ATOM 1704 C CA . MET A 1 212 ? -2.798 -4.006 -14.812 1.00 96.75 212 MET A CA 1
ATOM 1705 C C . MET A 1 212 ? -1.303 -3.711 -14.785 1.00 96.75 212 MET A C 1
ATOM 1707 O O . MET A 1 212 ? -0.599 -4.236 -13.923 1.00 96.75 212 MET A O 1
ATOM 1711 N N . ILE A 1 213 ? -0.827 -2.894 -15.729 1.00 95.62 213 ILE A N 1
ATOM 1712 C CA . ILE A 1 213 ? 0.584 -2.507 -15.830 1.00 95.62 213 ILE A CA 1
ATOM 1713 C C . ILE A 1 213 ? 0.736 -1.025 -16.174 1.00 95.62 213 ILE A C 1
ATOM 1715 O O . ILE A 1 213 ? 0.026 -0.501 -17.042 1.00 95.62 213 ILE A O 1
ATOM 1719 N N . ASP A 1 214 ? 1.713 -0.372 -15.555 1.00 93.31 214 ASP A N 1
ATOM 1720 C CA . ASP A 1 214 ? 2.086 1.004 -15.870 1.00 93.31 214 ASP A CA 1
ATOM 1721 C C . ASP A 1 214 ? 3.594 1.238 -15.686 1.00 93.31 214 ASP A C 1
ATOM 1723 O O . ASP A 1 214 ? 4.261 0.570 -14.899 1.00 93.31 214 ASP A O 1
ATOM 1727 N N . GLY A 1 215 ? 4.138 2.184 -16.449 1.00 89.06 215 GLY A N 1
ATOM 1728 C CA . GLY A 1 215 ? 5.490 2.710 -16.270 1.00 89.06 215 GLY A CA 1
ATOM 1729 C C . GLY A 1 215 ? 5.532 3.964 -15.388 1.00 89.06 215 GLY A C 1
ATOM 1730 O O . GLY A 1 215 ? 6.606 4.553 -15.252 1.00 89.06 215 GLY A O 1
ATOM 1731 N N . ASN A 1 216 ? 4.382 4.402 -14.864 1.00 88.81 216 ASN A N 1
ATOM 1732 C CA . ASN A 1 216 ? 4.223 5.412 -13.826 1.00 88.81 216 ASN A CA 1
ATOM 1733 C C . ASN A 1 216 ? 3.767 4.727 -12.524 1.00 88.81 216 ASN A C 1
ATOM 1735 O O . ASN A 1 216 ? 2.638 4.239 -12.425 1.00 88.81 216 ASN A O 1
ATOM 1739 N N . ARG A 1 217 ? 4.659 4.693 -11.528 1.00 89.81 217 ARG A N 1
ATOM 1740 C CA . ARG A 1 217 ? 4.444 4.011 -10.245 1.00 89.81 217 ARG A CA 1
ATOM 1741 C C . ARG A 1 217 ? 3.258 4.585 -9.461 1.00 89.81 217 ARG A C 1
ATOM 1743 O O . ARG A 1 217 ? 2.372 3.842 -9.047 1.00 89.81 217 ARG A O 1
ATOM 1750 N N . ALA A 1 218 ? 3.183 5.906 -9.340 1.00 86.12 218 ALA A N 1
ATOM 1751 C CA . ALA A 1 218 ? 2.076 6.594 -8.682 1.00 86.12 218 ALA A CA 1
ATOM 1752 C C . ALA A 1 218 ? 0.709 6.259 -9.313 1.00 86.12 218 ALA A C 1
ATOM 1754 O O . ALA A 1 218 ? -0.265 6.000 -8.605 1.00 86.12 218 ALA A O 1
ATOM 1755 N N . ALA A 1 219 ? 0.631 6.229 -10.647 1.00 87.88 219 ALA A N 1
ATOM 1756 C CA . ALA A 1 219 ? -0.613 5.925 -11.352 1.00 87.88 219 ALA A CA 1
ATOM 1757 C C . ALA A 1 219 ? -1.100 4.491 -11.081 1.00 87.88 219 ALA A C 1
ATOM 1759 O O . ALA A 1 219 ? -2.289 4.287 -10.814 1.00 87.88 219 ALA A O 1
ATOM 1760 N N . ILE A 1 220 ? -0.199 3.502 -11.109 1.00 92.88 220 ILE A N 1
ATOM 1761 C CA . ILE A 1 220 ? -0.577 2.105 -10.863 1.00 92.88 220 ILE A CA 1
ATOM 1762 C C . ILE A 1 220 ? -0.936 1.850 -9.394 1.00 92.88 220 ILE A C 1
ATOM 1764 O O . ILE A 1 220 ? -1.854 1.073 -9.141 1.00 92.88 220 ILE A O 1
ATOM 1768 N N . ILE A 1 221 ? -0.290 2.527 -8.433 1.00 90.25 221 ILE A N 1
ATOM 1769 C CA . ILE A 1 221 ? -0.622 2.401 -7.004 1.00 90.25 221 ILE A CA 1
ATOM 1770 C C . ILE A 1 221 ? -2.036 2.925 -6.741 1.00 90.25 221 ILE A C 1
ATOM 1772 O O . ILE A 1 221 ? -2.838 2.230 -6.119 1.00 90.25 221 ILE A O 1
ATOM 1776 N N . ASN A 1 222 ? -2.392 4.086 -7.298 1.00 86.06 222 ASN A N 1
ATOM 1777 C CA . ASN A 1 222 ? -3.745 4.631 -7.164 1.00 86.06 222 ASN A CA 1
ATOM 1778 C C . ASN A 1 222 ? -4.802 3.680 -7.751 1.00 86.06 222 ASN A C 1
ATOM 1780 O O . ASN A 1 222 ? -5.871 3.481 -7.170 1.00 86.06 222 ASN A O 1
ATOM 1784 N N . GLN A 1 223 ? -4.514 3.062 -8.903 1.00 91.38 223 GLN A N 1
ATOM 1785 C CA . GLN A 1 223 ? -5.404 2.057 -9.492 1.00 91.38 223 GLN A CA 1
ATOM 1786 C C . GLN A 1 223 ? -5.510 0.802 -8.620 1.00 91.38 223 GLN A C 1
ATOM 1788 O O . GLN A 1 223 ? -6.604 0.257 -8.466 1.00 91.38 223 GLN A O 1
ATOM 1793 N N . TRP A 1 224 ? -4.397 0.356 -8.042 1.00 91.50 224 TRP A N 1
ATOM 1794 C CA . TRP A 1 224 ? -4.340 -0.795 -7.150 1.00 91.50 224 TRP A CA 1
ATOM 1795 C C . TRP A 1 224 ? -5.165 -0.580 -5.880 1.00 91.50 224 TRP A C 1
ATOM 1797 O O . TRP A 1 224 ? -6.026 -1.409 -5.580 1.00 91.50 224 TRP A O 1
ATOM 1807 N N . GLU A 1 225 ? -4.989 0.552 -5.189 1.00 86.62 225 GLU A N 1
ATOM 1808 C CA . GLU A 1 225 ? -5.779 0.894 -4.000 1.00 86.62 225 GLU A CA 1
ATOM 1809 C C . GLU A 1 225 ? -7.267 1.038 -4.335 1.00 86.62 225 GLU A C 1
ATOM 1811 O O . GLU A 1 225 ? -8.108 0.491 -3.624 1.00 86.62 225 GLU A O 1
ATOM 1816 N N . LYS A 1 226 ? -7.607 1.685 -5.459 1.00 87.88 226 LYS A N 1
ATOM 1817 C CA . LYS A 1 226 ? -8.998 1.828 -5.917 1.00 87.88 226 LYS A CA 1
ATOM 1818 C C . LYS A 1 226 ? -9.662 0.482 -6.223 1.00 87.88 226 LYS A C 1
ATOM 1820 O O . LYS A 1 226 ? -10.829 0.265 -5.899 1.00 87.88 226 LYS A O 1
ATOM 1825 N N . ILE A 1 227 ? -8.949 -0.434 -6.878 1.00 90.38 227 ILE A N 1
ATOM 1826 C CA . ILE A 1 227 ? -9.478 -1.772 -7.174 1.00 90.38 227 ILE A CA 1
ATOM 1827 C C . ILE A 1 227 ? -9.630 -2.576 -5.880 1.00 90.38 227 ILE A C 1
ATOM 1829 O O . ILE A 1 227 ? -10.657 -3.236 -5.698 1.00 90.38 227 ILE A O 1
ATOM 1833 N N . ARG A 1 228 ? -8.661 -2.480 -4.967 1.00 86.62 228 ARG A N 1
ATOM 1834 C CA . ARG A 1 228 ? -8.705 -3.140 -3.660 1.00 86.62 228 ARG A CA 1
ATOM 1835 C C . ARG A 1 228 ? -9.873 -2.628 -2.809 1.00 86.62 228 ARG A C 1
ATOM 1837 O O . ARG A 1 228 ? -10.639 -3.442 -2.305 1.00 86.62 228 ARG A O 1
ATOM 1844 N N . SER A 1 229 ? -10.088 -1.314 -2.730 1.00 82.44 229 SER A N 1
ATOM 1845 C CA . SER A 1 229 ? -11.204 -0.718 -1.977 1.00 82.44 229 SER A CA 1
ATOM 1846 C C . SER A 1 229 ? -12.581 -1.057 -2.561 1.00 82.44 229 SER A C 1
ATOM 1848 O O . SER A 1 229 ? -13.557 -1.143 -1.823 1.00 82.44 229 SER A O 1
ATOM 1850 N N . SER A 1 230 ? -12.668 -1.360 -3.863 1.00 84.31 230 SER A N 1
ATOM 1851 C CA . SER A 1 230 ? -13.906 -1.840 -4.503 1.00 84.31 230 SER A CA 1
ATOM 1852 C C . SER A 1 230 ? -14.294 -3.293 -4.159 1.00 84.31 230 SER A C 1
ATOM 1854 O O . SER A 1 230 ? -15.294 -3.800 -4.672 1.00 84.31 230 SER A O 1
ATOM 1856 N N . GLY A 1 231 ? -13.503 -3.987 -3.329 1.00 83.00 231 GLY A N 1
ATOM 1857 C CA . GLY A 1 231 ? -13.748 -5.370 -2.903 1.00 83.00 231 GLY A CA 1
ATOM 1858 C C . GLY A 1 231 ? -13.208 -6.441 -3.857 1.00 83.00 231 GLY A C 1
ATOM 1859 O O . GLY A 1 231 ? -13.565 -7.615 -3.740 1.00 83.00 231 GLY A O 1
ATOM 1860 N N . SER A 1 232 ? -12.365 -6.066 -4.825 1.00 89.25 232 SER A N 1
ATOM 1861 C CA . SER A 1 232 ? -11.608 -7.044 -5.617 1.00 89.25 232 SER A CA 1
ATOM 1862 C C . SER A 1 232 ? -10.354 -7.477 -4.861 1.00 89.25 232 SER A C 1
ATOM 1864 O O . SER A 1 232 ? -9.720 -6.676 -4.179 1.00 89.25 232 SER A O 1
ATOM 1866 N N . ILE A 1 233 ? -9.959 -8.737 -5.028 1.00 89.56 233 ILE A N 1
ATOM 1867 C CA . ILE A 1 233 ? -8.671 -9.220 -4.533 1.00 89.56 233 ILE A CA 1
ATOM 1868 C C . ILE A 1 233 ? -7.594 -8.741 -5.503 1.00 89.56 233 ILE A C 1
ATOM 1870 O O . ILE A 1 233 ? -7.778 -8.830 -6.718 1.00 89.56 233 ILE A O 1
ATOM 1874 N N . THR A 1 234 ? -6.482 -8.247 -4.970 1.00 93.31 234 THR A N 1
ATOM 1875 C CA . THR A 1 234 ? -5.305 -7.862 -5.750 1.00 93.31 234 THR A CA 1
ATOM 1876 C C . THR A 1 234 ? -4.087 -8.653 -5.290 1.00 93.31 234 THR A C 1
ATOM 1878 O O . THR A 1 234 ? -3.958 -8.957 -4.102 1.00 93.31 234 THR A O 1
ATOM 1881 N N . SER A 1 235 ? -3.181 -8.971 -6.215 1.00 94.56 235 SER A N 1
ATOM 1882 C CA . SER A 1 235 ? -1.817 -9.350 -5.851 1.00 94.56 235 SER A CA 1
ATOM 1883 C C . SER A 1 235 ? -1.075 -8.134 -5.288 1.00 94.56 235 SER A C 1
ATOM 1885 O O . SER A 1 235 ? -1.501 -6.994 -5.524 1.00 94.56 235 SER A O 1
ATOM 1887 N N . PRO A 1 236 ? 0.060 -8.343 -4.611 1.00 92.25 236 PRO A N 1
ATOM 1888 C CA . PRO A 1 236 ? 1.007 -7.269 -4.369 1.00 92.25 236 PRO A CA 1
ATOM 1889 C C . PRO A 1 236 ? 1.501 -6.636 -5.680 1.00 92.25 236 PRO A C 1
ATOM 1891 O O . PRO A 1 236 ? 1.349 -7.215 -6.766 1.00 92.25 236 PRO A O 1
ATOM 1894 N N . LEU A 1 237 ? 2.063 -5.431 -5.575 1.00 93.06 237 LEU A N 1
ATOM 1895 C CA . LEU A 1 237 ? 2.594 -4.689 -6.715 1.00 93.06 237 LEU A CA 1
ATOM 1896 C C . LEU A 1 237 ? 3.979 -5.229 -7.100 1.00 93.06 237 LEU A C 1
ATOM 1898 O O . LEU A 1 237 ? 4.963 -4.973 -6.415 1.00 93.06 237 LEU A O 1
ATOM 1902 N N . TYR A 1 238 ? 4.049 -5.964 -8.205 1.00 94.50 238 TYR A N 1
ATOM 1903 C CA . TYR A 1 238 ? 5.293 -6.470 -8.778 1.00 94.50 238 TYR A CA 1
ATOM 1904 C C . TYR A 1 238 ? 6.015 -5.370 -9.561 1.00 94.50 238 TYR A C 1
ATOM 1906 O O . TYR A 1 238 ? 5.358 -4.529 -10.185 1.00 94.50 238 TYR A O 1
ATOM 1914 N N . GLN A 1 239 ? 7.351 -5.391 -9.573 1.00 93.38 239 GLN A N 1
ATOM 1915 C CA . GLN A 1 239 ? 8.145 -4.441 -10.350 1.00 93.38 239 GLN A CA 1
ATOM 1916 C C . GLN A 1 239 ? 9.333 -5.097 -11.049 1.00 93.38 239 GLN A C 1
ATOM 1918 O O . GLN A 1 239 ? 10.056 -5.913 -10.479 1.00 93.38 239 GLN A O 1
ATOM 1923 N N . GLU A 1 240 ? 9.597 -4.660 -12.275 1.00 91.75 240 GLU A N 1
ATOM 1924 C CA . GLU A 1 240 ? 10.719 -5.154 -13.066 1.00 91.75 240 GLU A CA 1
ATOM 1925 C C . GLU A 1 240 ? 11.344 -4.016 -13.867 1.00 91.75 240 GLU A C 1
ATOM 1927 O O . GLU A 1 240 ? 10.648 -3.173 -14.439 1.00 91.75 240 GLU A O 1
ATOM 1932 N N . THR A 1 241 ? 12.675 -3.998 -13.912 1.00 89.56 241 THR A N 1
ATOM 1933 C CA . THR A 1 241 ? 13.437 -3.057 -14.733 1.00 89.56 241 THR A CA 1
ATOM 1934 C C . THR A 1 241 ? 13.954 -3.772 -15.969 1.00 89.56 241 THR A C 1
ATOM 1936 O O . THR A 1 241 ? 14.801 -4.655 -15.877 1.00 89.56 241 THR A O 1
ATOM 1939 N N . LEU A 1 242 ? 13.463 -3.358 -17.132 1.00 88.38 242 LEU A N 1
ATOM 1940 C CA . LEU A 1 242 ? 13.805 -3.940 -18.423 1.00 88.38 242 LEU A CA 1
ATOM 1941 C C . LEU A 1 242 ? 14.777 -3.038 -19.185 1.00 88.38 242 LEU A C 1
ATOM 1943 O O . LEU A 1 242 ? 14.648 -1.812 -19.175 1.00 88.38 242 LEU A O 1
ATOM 1947 N N . SER A 1 243 ? 15.732 -3.647 -19.883 1.00 86.69 243 SER A N 1
ATOM 1948 C CA . SER A 1 243 ? 16.676 -2.932 -20.747 1.00 86.69 243 SER A CA 1
ATOM 1949 C C . SER A 1 243 ? 16.103 -2.764 -22.157 1.00 86.69 243 SER A C 1
ATOM 1951 O O . SER A 1 243 ? 15.748 -3.739 -22.820 1.00 86.69 243 SER A O 1
ATOM 1953 N N . LEU A 1 244 ? 16.052 -1.525 -22.637 1.00 84.19 244 LEU A N 1
ATOM 1954 C CA . LEU A 1 244 ? 15.816 -1.182 -24.031 1.00 84.19 244 LEU A CA 1
ATOM 1955 C C . LEU A 1 244 ? 17.027 -1.560 -24.880 1.00 84.19 244 LEU A C 1
ATOM 1957 O O . LEU A 1 244 ? 18.168 -1.195 -24.589 1.00 84.19 244 LEU A O 1
ATOM 1961 N N . LYS A 1 245 ? 16.749 -2.223 -25.998 1.00 80.69 245 LYS A N 1
ATOM 1962 C CA . LYS A 1 245 ? 17.718 -2.395 -27.077 1.00 80.69 245 LYS A CA 1
ATOM 1963 C C . LYS A 1 245 ? 17.794 -1.112 -27.909 1.00 80.69 245 LYS A C 1
ATOM 1965 O O . LYS A 1 245 ? 16.838 -0.341 -27.980 1.00 80.69 245 LYS A O 1
ATOM 1970 N N . HIS A 1 246 ? 18.937 -0.882 -28.547 1.00 76.19 246 HIS A N 1
ATOM 1971 C CA . HIS A 1 246 ? 19.131 0.276 -29.419 1.00 76.19 246 HIS A CA 1
ATOM 1972 C C . HIS A 1 246 ? 18.092 0.294 -30.555 1.00 76.19 246 HIS A C 1
ATOM 1974 O O . HIS A 1 246 ? 17.843 -0.742 -31.163 1.00 76.19 246 HIS A O 1
ATOM 1980 N N . GLY A 1 247 ? 17.491 1.456 -30.831 1.00 73.19 247 GLY A N 1
ATOM 1981 C CA . GLY A 1 247 ? 16.470 1.620 -31.877 1.00 73.19 247 GLY A CA 1
ATOM 1982 C C . GLY A 1 247 ? 15.040 1.222 -31.485 1.00 73.19 247 GLY A C 1
ATOM 1983 O O . GLY A 1 247 ? 14.145 1.360 -32.310 1.00 73.19 247 GLY A O 1
ATOM 1984 N N . HIS A 1 248 ? 14.813 0.771 -30.247 1.00 77.69 248 HIS A N 1
ATOM 1985 C CA . HIS A 1 248 ? 13.487 0.414 -29.734 1.00 77.69 248 HIS A CA 1
ATOM 1986 C C . HIS A 1 248 ? 12.908 1.504 -28.829 1.00 77.69 248 HIS A C 1
ATOM 1988 O O . HIS A 1 248 ? 13.645 2.276 -28.208 1.00 77.69 248 HIS A O 1
ATOM 1994 N N . THR A 1 249 ? 11.581 1.550 -28.718 1.00 81.50 249 THR A N 1
ATOM 1995 C CA . THR A 1 249 ? 10.879 2.506 -27.851 1.00 81.50 249 THR A CA 1
ATOM 1996 C C . THR A 1 249 ? 10.535 1.904 -26.480 1.00 81.50 249 THR A C 1
ATOM 1998 O O . THR A 1 249 ? 10.334 0.694 -26.363 1.00 81.50 249 THR A O 1
ATOM 2001 N N . PRO A 1 250 ? 10.382 2.719 -25.414 1.00 79.56 250 PRO A N 1
ATOM 2002 C CA . PRO A 1 250 ? 9.933 2.213 -24.112 1.00 79.56 250 PRO A CA 1
ATOM 2003 C C . PRO A 1 250 ? 8.552 1.543 -24.154 1.00 79.56 250 PRO A C 1
ATOM 2005 O O . PRO A 1 250 ? 8.257 0.702 -23.309 1.00 79.56 250 PRO A O 1
ATOM 2008 N N . LEU A 1 251 ? 7.702 1.906 -25.123 1.00 83.94 251 LEU A N 1
ATOM 2009 C CA . LEU A 1 251 ? 6.361 1.339 -25.274 1.00 83.94 251 LEU A CA 1
ATOM 2010 C C . LEU A 1 251 ? 6.409 -0.161 -25.596 1.00 83.94 251 LEU A C 1
ATOM 2012 O O . LEU A 1 251 ? 5.572 -0.921 -25.112 1.00 83.94 251 LEU A O 1
ATOM 2016 N N . GLU A 1 252 ? 7.420 -0.594 -26.347 1.00 86.50 252 GLU A N 1
ATOM 2017 C CA . GLU A 1 252 ? 7.611 -1.996 -26.734 1.00 86.50 252 GLU A CA 1
ATOM 2018 C C . GLU A 1 252 ? 7.945 -2.901 -25.545 1.00 86.50 252 GLU A C 1
ATOM 2020 O O . GLU A 1 252 ? 7.667 -4.097 -25.591 1.00 86.50 252 GLU A O 1
ATOM 2025 N N . LEU A 1 253 ? 8.470 -2.344 -24.449 1.00 89.62 253 LEU A N 1
ATOM 2026 C CA . LEU A 1 253 ? 8.776 -3.099 -23.233 1.00 89.62 253 LEU A CA 1
ATOM 2027 C C . LEU A 1 253 ? 7.531 -3.462 -22.404 1.00 89.62 253 LEU A C 1
ATOM 2029 O O . LEU A 1 253 ? 7.626 -4.292 -21.501 1.00 89.62 253 LEU A O 1
ATOM 2033 N N . ARG A 1 254 ? 6.351 -2.910 -22.729 1.00 92.50 254 ARG A N 1
ATOM 2034 C CA . ARG A 1 254 ? 5.094 -3.246 -22.037 1.00 92.50 254 ARG A CA 1
ATOM 2035 C C . ARG A 1 254 ? 4.696 -4.708 -22.224 1.00 92.50 254 ARG A C 1
ATOM 2037 O O . ARG A 1 254 ? 4.226 -5.327 -21.273 1.00 92.50 254 ARG A O 1
ATOM 2044 N N . THR A 1 255 ? 4.861 -5.253 -23.430 1.00 93.12 255 THR A N 1
ATOM 2045 C CA . THR A 1 255 ? 4.485 -6.645 -23.727 1.00 93.12 255 THR A CA 1
ATOM 2046 C C . THR A 1 255 ? 5.396 -7.642 -23.002 1.00 93.12 255 THR A C 1
ATOM 2048 O O . THR A 1 255 ? 4.852 -8.462 -22.263 1.00 93.12 255 THR A O 1
ATOM 2051 N N . PRO A 1 256 ? 6.741 -7.536 -23.087 1.00 93.38 256 PRO A N 1
ATOM 2052 C CA . PRO A 1 256 ? 7.645 -8.368 -22.291 1.00 93.38 256 PRO A CA 1
ATOM 2053 C C . PRO A 1 256 ? 7.373 -8.288 -20.786 1.00 93.38 256 PRO A C 1
ATOM 2055 O O . PRO A 1 256 ? 7.342 -9.317 -20.116 1.00 93.38 256 PRO A O 1
ATOM 2058 N N . PHE A 1 257 ? 7.107 -7.088 -20.254 1.00 94.88 257 PHE A N 1
ATOM 2059 C CA . PHE A 1 257 ? 6.753 -6.939 -18.843 1.00 94.88 257 PHE A CA 1
ATOM 2060 C C . PHE A 1 257 ? 5.454 -7.671 -18.491 1.00 94.88 257 PHE A C 1
ATOM 2062 O O . PHE A 1 257 ? 5.389 -8.371 -17.487 1.00 94.88 257 PHE A O 1
ATOM 2069 N N . LEU A 1 258 ? 4.410 -7.547 -19.318 1.00 95.75 258 LEU A N 1
ATOM 2070 C CA . LEU A 1 258 ? 3.144 -8.241 -19.084 1.00 95.75 258 LEU A CA 1
ATOM 2071 C C . LEU A 1 258 ? 3.305 -9.768 -19.117 1.00 95.75 258 LEU A C 1
ATOM 2073 O O . LEU A 1 258 ? 2.653 -10.470 -18.345 1.00 95.75 258 LEU A O 1
ATOM 2077 N N . GLU A 1 259 ? 4.134 -10.288 -20.019 1.00 95.50 259 GLU A N 1
ATOM 2078 C CA . GLU A 1 259 ? 4.445 -11.718 -20.097 1.00 95.50 259 GLU A CA 1
ATOM 2079 C C . GLU A 1 259 ? 5.199 -12.197 -18.854 1.00 95.50 259 GLU A C 1
ATOM 2081 O O . GLU A 1 259 ? 4.807 -13.202 -18.255 1.00 95.50 259 GLU A O 1
ATOM 2086 N N . SER A 1 260 ? 6.211 -11.441 -18.420 1.00 94.50 260 SER A N 1
ATOM 2087 C CA . SER A 1 260 ? 6.939 -11.686 -17.171 1.00 94.50 260 SER A CA 1
ATOM 2088 C C . SER A 1 260 ? 5.990 -11.679 -15.970 1.00 94.50 260 SER A C 1
ATOM 2090 O O . SER A 1 260 ? 5.899 -12.670 -15.248 1.00 94.50 260 SER A O 1
ATOM 2092 N N . LEU A 1 261 ? 5.160 -10.641 -15.831 1.00 95.94 261 LEU A N 1
ATOM 2093 C CA . LEU A 1 261 ? 4.164 -10.525 -14.767 1.00 95.94 261 LEU A CA 1
ATOM 2094 C C . LEU A 1 261 ? 3.217 -11.732 -14.723 1.00 95.94 261 LEU A C 1
ATOM 2096 O O . LEU A 1 261 ? 2.930 -12.243 -13.647 1.00 95.94 261 LEU A O 1
ATOM 2100 N N . LYS A 1 262 ? 2.736 -12.215 -15.875 1.00 96.00 262 LYS A N 1
ATOM 2101 C CA . LYS A 1 262 ? 1.865 -13.404 -15.949 1.00 96.00 262 LYS A CA 1
ATOM 2102 C C . LYS A 1 262 ? 2.584 -14.693 -15.559 1.00 96.00 262 LYS A C 1
ATOM 2104 O O . LYS A 1 262 ? 1.960 -15.578 -14.980 1.00 96.00 262 LYS A O 1
ATOM 2109 N N . LYS A 1 263 ? 3.870 -14.813 -15.894 1.00 95.25 263 LYS A N 1
ATOM 2110 C CA . LYS A 1 263 ? 4.706 -15.954 -15.503 1.00 95.25 263 LYS A CA 1
ATOM 2111 C C . LYS A 1 263 ? 4.931 -15.977 -13.990 1.00 95.25 263 LYS A C 1
ATOM 2113 O O . LYS A 1 263 ? 4.871 -17.046 -13.387 1.00 95.25 263 LYS A O 1
ATOM 2118 N N . GLN A 1 264 ? 5.168 -14.806 -13.407 1.00 94.69 264 GLN A N 1
ATOM 2119 C CA . GLN A 1 264 ? 5.399 -14.619 -11.978 1.00 94.69 264 GLN A CA 1
ATOM 2120 C C . GLN A 1 264 ? 4.114 -14.812 -11.163 1.00 94.69 264 GLN A C 1
ATOM 2122 O O . GLN A 1 264 ? 4.055 -15.612 -10.236 1.00 94.69 264 GLN A O 1
ATOM 2127 N N . LEU A 1 265 ? 3.031 -14.156 -11.578 1.00 94.69 265 LEU A N 1
ATOM 2128 C CA . LEU A 1 265 ? 1.702 -14.270 -10.977 1.00 94.69 265 LEU A CA 1
ATOM 2129 C C . LEU A 1 265 ? 0.902 -15.425 -11.604 1.00 94.69 265 LEU A C 1
ATOM 2131 O O . LEU A 1 265 ? -0.240 -15.252 -12.042 1.00 94.69 265 LEU A O 1
ATOM 2135 N N . ASN A 1 266 ? 1.530 -16.596 -11.685 1.00 93.75 266 ASN A N 1
ATOM 2136 C CA . ASN A 1 266 ? 0.926 -17.807 -12.232 1.00 93.75 266 ASN A CA 1
ATOM 2137 C C . ASN A 1 266 ? -0.130 -18.414 -11.285 1.00 93.75 266 ASN A C 1
ATOM 2139 O O . ASN A 1 266 ? -0.397 -17.907 -10.194 1.00 93.75 266 ASN A O 1
ATOM 2143 N N . ALA A 1 267 ? -0.748 -19.520 -11.707 1.00 92.38 267 ALA A N 1
ATOM 2144 C CA . ALA A 1 267 ? -1.802 -20.181 -10.941 1.00 92.38 267 ALA A CA 1
ATOM 2145 C C . ALA A 1 267 ? -1.352 -20.613 -9.533 1.00 92.38 267 ALA A C 1
ATOM 2147 O O . ALA A 1 267 ? -2.130 -20.458 -8.592 1.00 92.38 267 ALA A O 1
A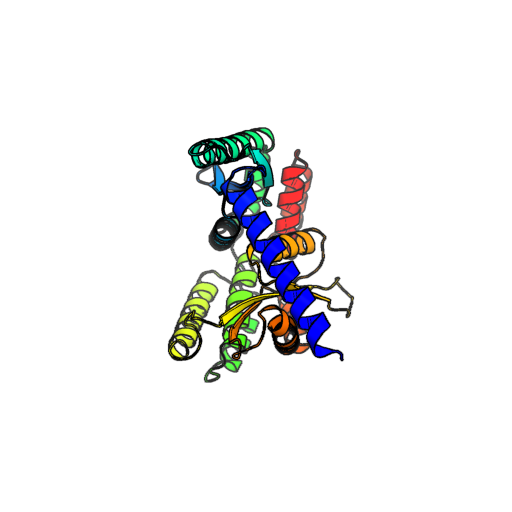TOM 2148 N N . ASP A 1 268 ? -0.112 -21.081 -9.376 1.00 92.69 268 ASP A N 1
ATOM 2149 C CA . ASP A 1 268 ? 0.422 -21.543 -8.091 1.00 92.69 268 ASP A CA 1
ATOM 2150 C C . ASP A 1 268 ? 0.617 -20.370 -7.125 1.00 92.69 268 ASP A C 1
ATOM 2152 O O . ASP A 1 268 ? 0.195 -20.429 -5.968 1.00 92.69 268 ASP A O 1
ATOM 2156 N N . TYR A 1 269 ? 1.168 -19.255 -7.613 1.00 94.00 269 TYR A N 1
ATOM 2157 C CA . TYR A 1 269 ? 1.294 -18.031 -6.823 1.00 94.00 269 TYR A CA 1
ATOM 2158 C C . TYR A 1 269 ? -0.079 -17.477 -6.408 1.00 94.00 269 TYR A C 1
ATOM 2160 O O . TYR A 1 269 ? -0.297 -17.124 -5.248 1.00 94.00 269 TYR A O 1
ATOM 2168 N N . ILE A 1 270 ? -1.046 -17.447 -7.331 1.00 93.12 270 ILE A N 1
ATOM 2169 C CA . ILE A 1 270 ? -2.413 -16.994 -7.037 1.00 93.12 270 ILE A CA 1
ATOM 2170 C C . ILE A 1 270 ? -3.103 -17.927 -6.029 1.00 93.12 270 ILE A C 1
ATOM 2172 O O . ILE A 1 270 ? -3.811 -17.450 -5.138 1.00 93.12 270 ILE A O 1
ATOM 2176 N N . ALA A 1 271 ? -2.894 -19.243 -6.121 1.00 92.38 271 ALA A N 1
ATOM 2177 C CA . ALA A 1 271 ? -3.395 -20.203 -5.140 1.00 92.38 271 ALA A CA 1
ATOM 2178 C C . ALA A 1 271 ? -2.791 -19.946 -3.751 1.00 92.38 271 ALA A C 1
ATOM 2180 O O . ALA A 1 271 ? -3.536 -19.869 -2.772 1.00 92.38 271 ALA A O 1
ATOM 2181 N N . ARG A 1 272 ? -1.476 -19.705 -3.676 1.00 94.12 272 ARG A N 1
ATOM 2182 C CA . ARG A 1 272 ? -0.783 -19.335 -2.435 1.00 94.12 272 ARG A CA 1
ATOM 2183 C C . ARG A 1 272 ? -1.343 -18.048 -1.829 1.00 94.12 272 ARG A C 1
ATOM 2185 O O . ARG A 1 272 ? -1.665 -18.029 -0.644 1.00 94.12 272 ARG A O 1
ATOM 2192 N N . LEU A 1 273 ? -1.545 -16.999 -2.632 1.00 92.94 273 LEU A N 1
ATOM 2193 C CA . LEU A 1 273 ? -2.163 -15.753 -2.164 1.00 92.94 273 LEU A CA 1
ATOM 2194 C C . LEU A 1 273 ? -3.577 -15.972 -1.625 1.00 92.94 273 LEU A C 1
ATOM 2196 O O . LEU A 1 273 ? -3.924 -15.436 -0.575 1.00 92.94 273 LEU A O 1
ATOM 2200 N N . ASN A 1 274 ? -4.403 -16.758 -2.316 1.00 91.94 274 ASN A N 1
ATOM 2201 C CA . ASN A 1 274 ? -5.745 -17.074 -1.830 1.00 91.94 274 ASN A CA 1
ATOM 2202 C C . ASN A 1 274 ? -5.696 -17.868 -0.515 1.00 91.94 274 ASN A C 1
ATOM 2204 O O . ASN A 1 274 ? -6.513 -17.612 0.369 1.00 91.94 274 ASN A O 1
ATOM 2208 N N . HIS A 1 275 ? -4.722 -18.767 -0.353 1.00 93.31 275 HIS A N 1
ATOM 2209 C CA . HIS A 1 275 ? -4.531 -19.503 0.890 1.00 93.31 275 HIS A CA 1
ATOM 2210 C C . HIS A 1 275 ? -4.150 -18.572 2.050 1.00 93.31 275 HIS A C 1
ATOM 2212 O O . HIS A 1 275 ? -4.857 -18.548 3.056 1.00 93.31 275 HIS A O 1
ATOM 2218 N N . ILE A 1 276 ? -3.149 -17.702 1.869 1.00 94.12 276 ILE A N 1
ATOM 2219 C CA . ILE A 1 276 ? -2.770 -16.672 2.855 1.00 94.12 276 ILE A CA 1
ATOM 2220 C C . ILE A 1 276 ? -3.972 -15.783 3.203 1.00 94.12 276 ILE A C 1
ATOM 2222 O O . ILE A 1 276 ? -4.229 -15.467 4.367 1.00 94.12 276 ILE A O 1
ATOM 2226 N N . ARG A 1 277 ? -4.763 -15.383 2.202 1.00 90.31 277 ARG A N 1
ATOM 2227 C CA . ARG A 1 277 ? -5.968 -14.575 2.422 1.00 90.31 277 ARG A CA 1
ATOM 2228 C C . ARG A 1 277 ? -7.046 -15.307 3.216 1.00 90.31 277 ARG A C 1
ATOM 2230 O O . ARG A 1 277 ? -7.734 -14.641 3.979 1.00 90.31 277 ARG A O 1
ATOM 2237 N N . SER A 1 278 ? -7.168 -16.625 3.070 1.00 91.69 278 SER A N 1
ATOM 2238 C CA . SER A 1 278 ? -8.146 -17.440 3.803 1.00 91.69 278 SER A CA 1
ATOM 2239 C C . SER A 1 278 ? -7.806 -17.657 5.279 1.00 91.69 278 SER A C 1
ATOM 2241 O O . SER A 1 278 ? -8.693 -18.009 6.052 1.00 91.69 278 SER A O 1
ATOM 2243 N N . LEU A 1 279 ? -6.551 -17.423 5.681 1.00 94.12 279 LEU A N 1
ATOM 2244 C CA . LEU A 1 279 ? -6.150 -17.502 7.085 1.00 94.12 279 LEU A CA 1
ATOM 2245 C C . LEU A 1 279 ? -6.903 -16.461 7.926 1.00 94.12 279 LEU A C 1
ATOM 2247 O O . LEU A 1 279 ? -7.096 -15.335 7.450 1.00 94.12 279 LEU A O 1
ATOM 2251 N N . PRO A 1 280 ? -7.289 -16.789 9.168 1.00 90.38 280 PRO A N 1
ATOM 2252 C CA . PRO A 1 280 ? -8.015 -15.858 10.016 1.00 90.38 280 PRO A CA 1
ATOM 2253 C C . PRO A 1 280 ? -7.117 -14.666 10.396 1.00 90.38 280 PRO A C 1
ATOM 2255 O O . PRO A 1 280 ? -5.977 -14.868 10.831 1.00 90.38 280 PRO A O 1
ATOM 2258 N N . PRO A 1 281 ? -7.587 -13.417 10.227 1.00 86.75 281 PRO A N 1
ATOM 2259 C CA . PRO A 1 281 ? -6.864 -12.256 10.731 1.00 86.75 281 PRO A CA 1
ATOM 2260 C C . PRO A 1 281 ? -6.950 -12.173 12.256 1.00 86.75 281 PRO A C 1
ATOM 2262 O O . PRO A 1 281 ? -7.854 -12.741 12.864 1.00 86.75 281 PRO A O 1
ATOM 2265 N N . SER A 1 282 ? -6.040 -11.422 12.879 1.00 92.06 282 SER A N 1
ATOM 2266 C CA . SER A 1 282 ? -6.143 -11.125 14.315 1.00 92.06 282 SER A CA 1
ATOM 2267 C C . SER A 1 282 ? -7.288 -10.182 14.669 1.00 92.06 282 SER A C 1
ATOM 2269 O O . SER A 1 282 ? -7.743 -10.178 15.807 1.00 92.06 282 SER A O 1
ATOM 2271 N N . VAL A 1 283 ? -7.724 -9.346 13.724 1.00 91.81 283 VAL A N 1
ATOM 2272 C CA . VAL A 1 283 ? -8.757 -8.340 13.984 1.00 91.81 283 VAL A CA 1
ATOM 2273 C C . VAL A 1 283 ? -10.106 -9.028 14.165 1.00 91.81 283 VAL A C 1
ATOM 2275 O O . VAL A 1 283 ? -10.596 -9.697 13.257 1.00 91.81 283 VAL A O 1
ATOM 2278 N N . ASP A 1 284 ? -10.716 -8.835 15.332 1.00 91.31 284 ASP A N 1
ATOM 2279 C CA . ASP A 1 284 ? -12.017 -9.417 15.644 1.00 91.31 284 ASP A CA 1
ATOM 2280 C C . ASP A 1 284 ? -13.142 -8.805 14.788 1.00 91.31 284 ASP A C 1
ATOM 2282 O O . ASP A 1 284 ? -13.304 -7.583 14.693 1.00 91.31 284 ASP A O 1
ATOM 2286 N N . VAL A 1 285 ? -13.950 -9.673 14.173 1.00 91.44 285 VAL A N 1
ATOM 2287 C CA . VAL A 1 285 ? -15.023 -9.276 13.246 1.00 91.44 285 VAL A CA 1
ATOM 2288 C C . VAL A 1 285 ? -16.140 -8.521 13.972 1.00 91.44 285 VAL A C 1
ATOM 2290 O O . VAL A 1 285 ? -16.724 -7.594 13.402 1.00 91.44 285 VAL A O 1
ATOM 2293 N N . LEU A 1 286 ? -16.447 -8.882 15.223 1.00 92.12 286 LEU A N 1
ATOM 2294 C CA . LEU A 1 286 ? -17.484 -8.202 16.004 1.00 92.12 286 LEU A CA 1
ATOM 2295 C C . LEU A 1 286 ? -17.014 -6.809 16.437 1.00 92.12 286 LEU A C 1
ATOM 2297 O O . LEU A 1 286 ? -17.782 -5.848 16.346 1.00 92.12 286 LEU A O 1
ATOM 2301 N N . HIS A 1 287 ? -15.748 -6.671 16.832 1.00 92.81 287 HIS A N 1
ATOM 2302 C CA . HIS A 1 287 ? -15.134 -5.389 17.156 1.00 92.81 287 HIS A CA 1
ATOM 2303 C C . HIS A 1 287 ? -15.089 -4.470 15.928 1.00 92.81 287 HIS A C 1
ATOM 2305 O O . HIS A 1 287 ? -15.524 -3.320 16.017 1.00 92.81 287 HIS A O 1
ATOM 2311 N N . TYR A 1 288 ? -14.693 -4.990 14.758 1.00 94.88 288 TYR A N 1
ATOM 2312 C CA . TYR A 1 288 ? -14.775 -4.257 13.489 1.00 94.88 288 TYR A CA 1
ATOM 2313 C C . TYR A 1 288 ? -16.202 -3.752 13.229 1.00 94.88 288 TYR A C 1
ATOM 2315 O O . TYR A 1 288 ? -16.404 -2.573 12.945 1.00 94.88 288 TYR A O 1
ATOM 2323 N N . LYS A 1 289 ? -17.209 -4.628 13.360 1.00 94.69 289 LYS A N 1
ATOM 2324 C CA . LYS A 1 289 ? -18.623 -4.276 13.145 1.00 94.69 289 LYS A CA 1
ATOM 2325 C C . LYS A 1 289 ? -19.130 -3.232 14.137 1.00 94.69 289 LYS A C 1
ATOM 2327 O O . LYS A 1 289 ? -19.936 -2.380 13.771 1.00 94.69 289 LYS A O 1
ATOM 2332 N N . THR A 1 290 ? -18.646 -3.286 15.373 1.00 94.88 290 THR A N 1
ATOM 2333 C CA . THR A 1 290 ? -18.974 -2.300 16.406 1.00 94.88 290 THR A CA 1
ATOM 2334 C C . THR A 1 290 ? -18.447 -0.927 16.009 1.00 94.88 290 THR A C 1
ATOM 2336 O O . THR A 1 290 ? -19.225 0.024 15.983 1.00 94.88 290 THR A O 1
ATOM 2339 N N . ILE A 1 291 ? -17.177 -0.833 15.607 1.00 94.81 291 ILE A N 1
ATOM 2340 C CA . ILE A 1 291 ? -16.587 0.427 15.139 1.00 94.81 291 ILE A CA 1
ATOM 2341 C C . ILE A 1 291 ? -17.301 0.931 13.885 1.00 94.81 291 ILE A C 1
ATOM 2343 O O . ILE A 1 291 ? -17.692 2.091 13.855 1.00 94.81 291 ILE A O 1
ATOM 2347 N N . GLU A 1 292 ? -17.574 0.064 12.903 1.00 95.50 292 GLU A N 1
ATOM 2348 C CA . GLU A 1 292 ? -18.330 0.413 11.687 1.00 95.50 292 GLU A CA 1
ATOM 2349 C C . GLU A 1 292 ? -19.669 1.101 12.005 1.00 95.50 292 GLU A C 1
ATOM 2351 O O . GLU A 1 292 ? -20.030 2.067 11.341 1.00 95.50 292 GLU A O 1
ATOM 2356 N N . SER A 1 293 ? -20.378 0.655 13.050 1.00 94.06 293 SER A N 1
ATOM 2357 C CA . SER A 1 293 ? -21.652 1.253 13.480 1.00 94.06 293 SER A CA 1
ATOM 2358 C C . SER A 1 293 ? -21.522 2.585 14.234 1.00 94.06 293 SER A C 1
ATOM 2360 O O . SER A 1 293 ? -22.511 3.303 14.382 1.00 94.06 293 SER A O 1
ATOM 2362 N N . GLN A 1 294 ? -20.326 2.905 14.735 1.00 92.75 294 GLN A N 1
ATOM 2363 C CA . GLN A 1 294 ? -20.040 4.114 15.512 1.00 92.75 294 GLN A CA 1
ATOM 2364 C C . GLN A 1 294 ? -19.508 5.263 14.650 1.00 92.75 294 GLN A C 1
ATOM 2366 O O . GLN A 1 294 ? -19.626 6.420 15.062 1.00 92.75 294 GLN A O 1
ATOM 2371 N N . LEU A 1 295 ? -18.926 4.953 13.485 1.00 94.25 295 LEU A N 1
ATOM 2372 C CA . LEU A 1 295 ? -18.396 5.956 12.564 1.00 94.25 295 LEU A CA 1
ATOM 2373 C C . LEU A 1 295 ? -19.520 6.840 12.021 1.00 94.25 295 LEU A C 1
ATOM 2375 O O . LEU A 1 295 ? -20.596 6.361 11.661 1.00 94.25 295 LEU A O 1
ATOM 2379 N N . LYS A 1 296 ? -19.254 8.144 11.946 1.00 88.31 296 LYS A N 1
ATOM 2380 C CA . LYS A 1 296 ? -20.242 9.144 11.513 1.00 88.31 296 LYS A CA 1
ATOM 2381 C C . LYS A 1 296 ? -19.926 9.718 10.139 1.00 88.31 296 LYS A C 1
ATOM 2383 O O . LYS A 1 296 ? -20.833 10.176 9.452 1.00 88.31 296 LYS A O 1
ATOM 2388 N N . SER A 1 297 ? -18.651 9.723 9.759 1.00 89.75 297 SER A N 1
ATOM 2389 C CA . SER A 1 297 ? -18.179 10.264 8.489 1.00 89.75 297 SER A CA 1
ATOM 2390 C C . SER A 1 297 ? -18.099 9.193 7.398 1.00 89.75 297 SER A C 1
ATOM 2392 O O . SER A 1 297 ? -17.479 8.143 7.583 1.00 89.75 297 SER A O 1
ATOM 2394 N N . ASP A 1 298 ? -18.626 9.506 6.209 1.00 89.25 298 ASP A N 1
ATOM 2395 C CA . ASP A 1 298 ? -18.443 8.694 4.995 1.00 89.25 298 ASP A CA 1
ATOM 2396 C C . ASP A 1 298 ? -16.958 8.466 4.680 1.00 89.25 298 ASP A C 1
ATOM 2398 O O . ASP A 1 298 ? -16.563 7.395 4.218 1.00 89.25 298 ASP A O 1
ATOM 2402 N N . TYR A 1 299 ? -16.114 9.458 4.970 1.00 89.38 299 TYR A N 1
ATOM 2403 C CA . TYR A 1 299 ? -14.672 9.364 4.761 1.00 89.38 299 TYR A CA 1
ATOM 2404 C C . TYR A 1 299 ? -14.018 8.340 5.701 1.00 89.38 299 TYR A C 1
ATOM 2406 O O . TYR A 1 299 ? -13.140 7.567 5.300 1.00 89.38 299 TYR A O 1
ATOM 2414 N N . ALA A 1 300 ? -14.483 8.278 6.950 1.00 92.06 300 ALA A N 1
ATOM 2415 C CA . ALA A 1 300 ? -14.038 7.269 7.899 1.00 92.06 300 ALA A CA 1
ATOM 2416 C C . ALA A 1 300 ? -14.527 5.871 7.500 1.00 92.06 300 ALA A C 1
ATOM 2418 O O . ALA A 1 300 ? -13.748 4.923 7.546 1.00 92.06 300 ALA A O 1
ATOM 2419 N N . LEU A 1 301 ? -15.769 5.738 7.023 1.00 92.12 301 LEU A N 1
ATOM 2420 C CA . LEU A 1 301 ? -16.298 4.470 6.506 1.00 92.12 301 LEU A CA 1
ATOM 2421 C C . LEU A 1 301 ? -15.501 3.962 5.294 1.00 92.12 301 LEU A C 1
ATOM 2423 O O . LEU A 1 301 ? -15.191 2.773 5.211 1.00 92.12 301 LEU A O 1
ATOM 2427 N N . GLN A 1 302 ? -15.108 4.852 4.378 1.00 89.56 302 GLN A N 1
ATOM 2428 C CA . GLN A 1 302 ? -14.221 4.504 3.261 1.00 89.56 302 GLN A CA 1
ATOM 2429 C C . GLN A 1 302 ? -12.848 4.033 3.753 1.00 89.56 302 GLN A C 1
ATOM 2431 O O . GLN A 1 302 ? -12.326 3.029 3.266 1.00 89.56 302 GLN A O 1
ATOM 2436 N N . THR A 1 303 ? -12.285 4.718 4.752 1.00 91.69 303 THR A N 1
ATOM 2437 C CA . THR A 1 303 ? -11.017 4.321 5.379 1.00 91.69 303 THR A CA 1
ATOM 2438 C C . THR A 1 303 ? -11.137 2.957 6.059 1.00 91.69 303 THR A C 1
ATOM 2440 O O . THR A 1 303 ? -10.299 2.085 5.842 1.00 91.69 303 THR A O 1
ATOM 2443 N N . LEU A 1 304 ? -12.202 2.715 6.822 1.00 93.31 304 LEU A N 1
ATOM 2444 C CA . LEU A 1 304 ? -12.443 1.427 7.464 1.00 93.31 304 LEU A CA 1
ATOM 2445 C C . LEU A 1 304 ? -12.600 0.304 6.422 1.00 93.31 304 LEU A C 1
ATOM 2447 O O . LEU A 1 304 ? -12.008 -0.764 6.572 1.00 93.31 304 LEU A O 1
ATOM 2451 N N . SER A 1 305 ? -13.313 0.564 5.320 1.00 90.50 305 SER A N 1
ATOM 2452 C CA . SER A 1 305 ? -13.465 -0.375 4.199 1.00 90.50 305 SER A CA 1
ATOM 2453 C C . SER A 1 305 ? -12.134 -0.702 3.510 1.00 90.50 305 SER A C 1
ATOM 2455 O O . SER A 1 305 ? -11.884 -1.850 3.129 1.00 90.50 305 SER A O 1
ATOM 2457 N N . LEU A 1 306 ? -11.231 0.274 3.386 1.00 90.00 306 LEU A N 1
ATOM 2458 C CA . LEU A 1 306 ? -9.869 0.031 2.912 1.00 90.00 306 LEU A CA 1
ATOM 2459 C C . LEU A 1 306 ? -9.148 -0.975 3.824 1.00 90.00 306 LEU A C 1
ATOM 2461 O O . LEU A 1 306 ? -8.602 -1.963 3.326 1.00 90.00 306 LEU A O 1
ATOM 2465 N N . TYR A 1 307 ? -9.190 -0.773 5.145 1.00 92.12 307 TYR A N 1
ATOM 2466 C CA . TYR A 1 307 ? -8.524 -1.665 6.103 1.00 92.12 307 TYR A CA 1
ATOM 2467 C C . TYR A 1 307 ? -9.187 -3.031 6.239 1.00 92.12 307 TYR A C 1
ATOM 2469 O O . TYR A 1 307 ? -8.484 -4.025 6.404 1.00 92.12 307 TYR A O 1
ATOM 2477 N N . LYS A 1 308 ? -10.503 -3.123 6.032 1.00 91.81 308 LYS A N 1
ATOM 2478 C CA . LYS A 1 308 ? -11.199 -4.403 5.870 1.00 91.81 308 LYS A CA 1
ATOM 2479 C C . LYS A 1 308 ? -10.520 -5.276 4.808 1.00 91.81 308 LYS A C 1
ATOM 2481 O O . LYS A 1 308 ? -10.248 -6.450 5.040 1.00 91.81 308 LYS A O 1
ATOM 2486 N N . ASN A 1 309 ? -10.188 -4.691 3.656 1.00 88.88 309 ASN A N 1
ATOM 2487 C CA . ASN A 1 309 ? -9.547 -5.414 2.557 1.00 88.88 309 ASN A CA 1
ATOM 2488 C C . ASN A 1 309 ? -8.079 -5.771 2.840 1.00 88.88 309 ASN A C 1
ATOM 2490 O O . ASN A 1 309 ? -7.629 -6.837 2.403 1.00 88.88 309 ASN A O 1
ATOM 2494 N N . TRP A 1 310 ? -7.352 -4.902 3.556 1.00 90.38 310 TRP A N 1
ATOM 2495 C CA . TRP A 1 310 ? -5.979 -5.159 4.007 1.00 90.38 310 TRP A CA 1
ATOM 2496 C C . TRP A 1 310 ? -5.911 -6.302 5.017 1.00 90.38 310 TRP A C 1
ATOM 2498 O O . TRP A 1 310 ? -5.128 -7.227 4.833 1.00 90.38 310 TRP A O 1
ATOM 2508 N N . TRP A 1 311 ? -6.764 -6.278 6.040 1.00 92.25 311 TRP A N 1
ATOM 2509 C CA . TRP A 1 311 ? -6.825 -7.326 7.060 1.00 92.25 311 TRP A CA 1
ATOM 2510 C C . TRP A 1 311 ? -7.514 -8.600 6.554 1.00 92.25 311 TRP A C 1
ATOM 2512 O O . TRP A 1 311 ? -7.306 -9.674 7.105 1.00 92.25 311 TRP A O 1
ATOM 2522 N N . GLY A 1 312 ? -8.267 -8.528 5.454 1.00 87.75 312 GLY A N 1
ATOM 2523 C CA . GLY A 1 312 ? -8.948 -9.690 4.880 1.00 87.75 312 GLY A CA 1
ATOM 2524 C C . GLY A 1 312 ? -10.188 -10.104 5.673 1.00 87.75 312 GLY A C 1
ATOM 2525 O O . GLY A 1 312 ? -10.424 -11.299 5.841 1.00 87.75 312 GLY A O 1
ATOM 2526 N N . LEU A 1 313 ? -10.940 -9.109 6.151 1.00 86.19 313 LEU A N 1
ATOM 2527 C CA . LEU A 1 313 ? -12.242 -9.233 6.819 1.00 86.19 313 LEU A CA 1
ATOM 2528 C C . LEU A 1 313 ? -13.416 -9.215 5.821 1.00 86.19 313 LEU A C 1
ATOM 2530 O O . LEU A 1 313 ? -13.233 -8.818 4.646 1.00 86.19 313 LEU A O 1
#

Secondary structure (DSSP, 8-state):
--HHHHHHHHHHHHHHHHHHHHHHHTT-S-EEEEEEEEEEEETTEEEEEEES-HHHHHHHHHHHHHTT----PPEEEEEEE---TTTHHHHHHHHHHHHHHHHHHH--HHHHHHHHHHHTSPP-STTHHHHHHHHHHHTT---HHHHHHHHHHHHHHHHTT-S-HHHHHHHHHHHHHHHHHHHHHH----TTEEEEEEEEEE-TT----EEEEES-HHHHHHHHHHHHHTT-EE---EEEEEEPPTT--GGGGHHHHHHHHHHHT-HHHHHHHHHHHHSPPSS-HHHHHHHHHH---HHHHHHHHHHHHHHT-

Sequence (313 aa):
MTDSESTRSGLKDVAITNDIMQMSEMGFFDLLLTAYGTAYVENDGISYLVSANNDILCEYMMALREKGFTPTSVISRQRFIPNLTGTEENEQAQLEYDIGCEMAQLIVPEDLKHIATLAQTENNQQGESLFSEWQEQLEGYFYYPDLQLFSITLTDTYIAKKISTEFYQQIKEWTKQQINQISDEVLLPGKGKKTFWGFAHWKPGKQAVKFMIDGNRAAIINQWEKIRSSGSITSPLYQETLSLKHGHTPLELRTPFLESLKKQLNADYIARLNHIRSLPPSVDVLHYKTIESQLKSDYALQTLSLYKNWWGL

Radius of gyration: 22.82 Å; chains: 1; bounding box: 47×57×74 Å